Protein AF-A0A935DAF9-F1 (afdb_monomer_lite)

pLDDT: mean 79.55, std 18.13, range [28.55, 97.25]

Structure (mmCIF, N/CA/C/O backbone):
data_AF-A0A935DAF9-F1
#
_entry.id   AF-A0A935DAF9-F1
#
loop_
_atom_site.group_PDB
_atom_site.id
_atom_site.type_symbol
_atom_site.label_atom_id
_atom_site.label_alt_id
_atom_site.label_comp_id
_atom_site.label_asym_id
_atom_site.label_entity_id
_atom_site.label_seq_id
_atom_site.pdbx_PDB_ins_code
_atom_site.Cartn_x
_atom_site.Cartn_y
_atom_site.Cartn_z
_atom_site.occupancy
_atom_site.B_iso_or_equiv
_atom_site.auth_seq_id
_atom_site.auth_comp_id
_atom_site.auth_asym_id
_atom_site.auth_atom_id
_atom_site.pdbx_PDB_model_num
ATOM 1 N N . MET A 1 1 ? 49.403 31.593 -2.603 1.00 45.44 1 MET A N 1
ATOM 2 C CA . MET A 1 1 ? 48.927 30.419 -1.831 1.00 45.44 1 MET A CA 1
ATOM 3 C C . MET A 1 1 ? 48.058 30.883 -0.665 1.00 45.44 1 MET A C 1
ATOM 5 O O . MET A 1 1 ? 48.603 31.170 0.387 1.00 45.44 1 MET A O 1
ATOM 9 N N . ARG A 1 2 ? 46.741 31.044 -0.863 1.00 40.97 2 ARG A N 1
ATOM 10 C CA . ARG A 1 2 ? 45.731 31.191 0.221 1.00 40.97 2 ARG A CA 1
ATOM 11 C C . ARG A 1 2 ? 44.270 31.214 -0.271 1.00 40.97 2 ARG A C 1
ATOM 13 O O . ARG A 1 2 ? 43.377 31.481 0.515 1.00 40.97 2 ARG A O 1
ATOM 20 N N . LEU A 1 3 ? 44.023 30.905 -1.548 1.00 39.00 3 LEU A N 1
ATOM 21 C CA . LEU A 1 3 ? 42.691 30.953 -2.173 1.00 39.00 3 LEU A CA 1
ATOM 22 C C . LEU A 1 3 ? 42.199 29.595 -2.706 1.00 39.00 3 LEU A C 1
ATOM 24 O O . LEU A 1 3 ? 41.108 29.515 -3.246 1.00 39.00 3 LEU A O 1
ATOM 28 N N . LEU A 1 4 ? 42.974 28.520 -2.521 1.00 43.81 4 LEU A N 1
ATOM 29 C CA . LEU A 1 4 ? 42.668 27.179 -3.045 1.00 43.81 4 LEU A CA 1
ATOM 30 C C . LEU A 1 4 ? 42.161 26.184 -1.986 1.00 43.81 4 LEU A C 1
ATOM 32 O O . LEU A 1 4 ? 41.929 25.030 -2.308 1.00 43.81 4 LEU A O 1
ATOM 36 N N . ILE A 1 5 ? 41.979 26.613 -0.732 1.00 45.53 5 ILE A N 1
ATOM 37 C CA . ILE A 1 5 ? 41.570 25.724 0.378 1.00 45.53 5 ILE A CA 1
ATOM 38 C C . ILE A 1 5 ? 40.092 25.923 0.773 1.00 45.53 5 ILE A C 1
ATOM 40 O O . ILE A 1 5 ? 39.531 25.110 1.494 1.00 45.53 5 ILE A O 1
ATOM 44 N N . ILE A 1 6 ? 39.415 26.958 0.260 1.00 42.31 6 ILE A N 1
ATOM 45 C CA . ILE A 1 6 ? 38.027 27.272 0.655 1.00 42.31 6 ILE A CA 1
ATOM 46 C C . ILE A 1 6 ? 36.982 26.624 -0.277 1.00 42.31 6 ILE A C 1
ATOM 48 O O . ILE A 1 6 ? 35.843 26.430 0.133 1.00 42.31 6 ILE A O 1
ATOM 52 N N . MET A 1 7 ? 37.354 26.186 -1.487 1.00 37.22 7 MET A N 1
ATOM 53 C CA . MET A 1 7 ? 36.421 25.462 -2.372 1.00 37.22 7 MET A CA 1
ATOM 54 C C . MET A 1 7 ? 36.251 23.973 -2.031 1.00 37.22 7 MET A C 1
ATOM 56 O O . MET A 1 7 ? 35.313 23.349 -2.516 1.00 37.22 7 MET A O 1
ATOM 60 N N . SER A 1 8 ? 37.092 23.406 -1.164 1.00 37.66 8 SER A N 1
ATOM 61 C CA . SER A 1 8 ? 37.008 21.994 -0.756 1.00 37.66 8 SER A CA 1
ATOM 62 C C . SER A 1 8 ? 35.996 21.733 0.368 1.00 37.66 8 SER A C 1
ATOM 64 O O . SER A 1 8 ? 35.812 20.589 0.762 1.00 37.66 8 SER A O 1
ATOM 66 N N . LEU A 1 9 ? 35.358 22.782 0.902 1.00 38.72 9 LEU A N 1
ATOM 67 C CA . LEU A 1 9 ? 34.416 22.714 2.031 1.00 38.72 9 LEU A CA 1
ATOM 68 C C . LEU A 1 9 ? 32.948 22.943 1.627 1.00 38.72 9 LEU A C 1
ATOM 70 O O . LEU A 1 9 ? 32.079 22.942 2.492 1.00 38.72 9 LEU A O 1
ATOM 74 N N . PHE A 1 10 ? 32.665 23.099 0.327 1.00 36.03 10 PHE A N 1
ATOM 75 C CA . PHE A 1 10 ? 31.300 23.227 -0.212 1.00 36.03 10 PHE A CA 1
ATOM 76 C C . PHE A 1 10 ? 30.879 22.085 -1.146 1.00 36.03 10 PHE A C 1
ATOM 78 O O . PHE A 1 10 ? 29.746 22.078 -1.611 1.00 36.03 10 PHE A O 1
ATOM 85 N N . PHE A 1 11 ? 31.730 21.074 -1.341 1.00 33.44 11 PHE A N 1
ATOM 86 C CA . PHE A 1 11 ? 31.247 19.721 -1.612 1.00 33.44 11 PHE A CA 1
ATOM 87 C C . PHE A 1 11 ? 31.016 19.042 -0.265 1.00 33.44 11 PHE A C 1
ATOM 89 O O . PHE A 1 11 ? 31.718 18.109 0.122 1.00 33.44 11 PHE A O 1
ATOM 96 N N . LEU A 1 12 ? 30.014 19.534 0.468 1.00 31.83 12 LEU A N 1
ATOM 97 C CA . LEU A 1 12 ? 29.208 18.577 1.203 1.00 31.83 12 LEU A CA 1
ATOM 98 C C . LEU A 1 12 ? 28.711 17.621 0.111 1.00 31.83 12 LEU A C 1
ATOM 100 O O . LEU A 1 12 ? 28.093 18.109 -0.841 1.00 31.83 12 LEU A O 1
ATOM 104 N N . PRO A 1 13 ? 29.018 16.309 0.149 1.00 34.69 13 PRO A N 1
ATOM 105 C CA . PRO A 1 13 ? 28.112 15.393 -0.514 1.00 34.69 13 PRO A CA 1
ATOM 106 C C . PRO A 1 13 ? 26.738 15.810 -0.001 1.00 34.69 13 PRO A C 1
ATOM 108 O O . PRO A 1 13 ? 26.570 15.919 1.219 1.00 34.69 13 PRO A O 1
ATOM 111 N N . ASP A 1 14 ? 25.815 16.136 -0.916 1.00 28.55 14 ASP A N 1
ATOM 112 C CA . ASP A 1 14 ? 24.395 16.000 -0.619 1.00 28.55 14 ASP A CA 1
ATOM 113 C C . ASP A 1 14 ? 24.336 14.733 0.186 1.00 28.55 14 ASP A C 1
ATOM 115 O O . ASP A 1 14 ? 24.799 13.684 -0.290 1.00 28.55 14 ASP A O 1
ATOM 119 N N . SER A 1 15 ? 24.007 14.906 1.464 1.00 29.50 15 SER A N 1
ATOM 120 C CA . SER A 1 15 ? 24.051 13.828 2.407 1.00 29.50 15 SER A CA 1
ATOM 121 C C . SER A 1 15 ? 23.431 12.662 1.663 1.00 29.50 15 SER A C 1
ATOM 123 O O . SER A 1 15 ? 22.327 12.767 1.118 1.00 29.50 15 SER A O 1
ATOM 125 N N . ALA A 1 16 ? 24.135 11.537 1.649 1.00 31.70 16 ALA A N 1
ATOM 126 C CA . ALA A 1 16 ? 23.434 10.313 1.922 1.00 31.70 16 ALA A CA 1
ATOM 127 C C . ALA A 1 16 ? 22.673 10.585 3.234 1.00 31.70 16 ALA A C 1
ATOM 129 O O . ALA A 1 16 ? 23.129 10.234 4.318 1.00 31.70 16 ALA A O 1
ATOM 130 N N . CYS A 1 17 ? 21.555 11.326 3.156 1.00 29.45 17 CYS A N 1
ATOM 131 C CA . CYS A 1 17 ? 20.396 11.135 3.980 1.00 29.45 17 CYS A CA 1
ATOM 132 C C . CYS A 1 17 ? 20.249 9.649 3.822 1.00 29.45 17 CYS A C 1
ATOM 134 O O . CYS A 1 17 ? 19.933 9.209 2.713 1.00 29.45 17 CYS A O 1
ATOM 136 N N . GLY A 1 18 ? 20.719 8.913 4.835 1.00 30.64 18 GLY A N 1
ATOM 137 C CA . GLY A 1 18 ? 20.678 7.471 4.839 1.00 30.64 18 GLY A CA 1
ATOM 138 C C . GLY A 1 18 ? 19.304 7.155 4.314 1.00 30.64 18 GLY A C 1
ATOM 139 O O . GLY A 1 18 ? 18.313 7.591 4.903 1.00 30.64 18 GLY A O 1
ATOM 140 N N . GLN A 1 19 ? 19.285 6.602 3.105 1.00 37.47 19 GLN A N 1
ATOM 141 C CA . GLN A 1 19 ? 18.072 6.192 2.459 1.00 37.47 19 GLN A CA 1
ATOM 142 C C . GLN A 1 19 ? 17.504 5.232 3.516 1.00 37.47 19 GLN A C 1
ATOM 144 O O . GLN A 1 19 ? 18.102 4.190 3.776 1.00 37.47 19 GLN A O 1
ATOM 149 N N . SER A 1 20 ? 16.478 5.653 4.261 1.00 39.22 20 SER A N 1
ATOM 150 C CA . SER A 1 20 ? 16.001 4.857 5.378 1.00 39.22 20 SER A CA 1
ATOM 151 C C . SER A 1 20 ? 14.949 3.898 4.852 1.00 39.22 20 SER A C 1
ATOM 153 O O . SER A 1 20 ? 13.869 4.345 4.466 1.00 39.22 20 SER A O 1
ATOM 155 N N . ASP A 1 21 ? 15.208 2.593 4.966 1.00 45.19 21 ASP A N 1
ATOM 156 C CA . ASP A 1 21 ? 14.231 1.497 4.787 1.00 45.19 21 ASP A CA 1
ATOM 157 C C . ASP A 1 21 ? 12.986 1.630 5.706 1.00 45.19 21 ASP A C 1
ATOM 159 O O . ASP A 1 21 ? 12.091 0.785 5.751 1.00 45.19 21 ASP A O 1
ATOM 163 N N . LEU A 1 22 ? 12.941 2.697 6.503 1.00 47.88 22 LEU A N 1
ATOM 164 C CA . LEU A 1 22 ? 11.975 2.982 7.540 1.00 47.88 22 LEU A CA 1
ATOM 165 C C . LEU A 1 22 ? 10.704 3.657 7.001 1.00 47.88 22 LEU A C 1
ATOM 167 O O . LEU A 1 22 ? 9.661 3.528 7.643 1.00 47.88 22 LEU A O 1
ATOM 171 N N . CYS A 1 23 ? 10.722 4.295 5.830 1.00 53.19 23 CYS A N 1
ATOM 172 C CA . CYS A 1 23 ? 9.580 5.066 5.322 1.00 53.19 23 CYS A CA 1
ATOM 173 C C . CYS A 1 23 ? 8.644 4.200 4.457 1.00 53.19 23 CYS A C 1
ATOM 175 O O . CYS A 1 23 ? 9.076 3.539 3.516 1.00 53.19 23 CYS A O 1
ATOM 177 N N . SER A 1 24 ? 7.347 4.180 4.786 1.00 57.78 24 SER A N 1
ATOM 178 C CA . SER A 1 24 ? 6.320 3.484 3.996 1.00 57.78 24 SER A CA 1
ATOM 179 C C . SER A 1 24 ? 5.654 4.448 3.029 1.00 57.78 24 SER A C 1
ATOM 181 O O . SER A 1 24 ? 5.176 5.497 3.451 1.00 57.78 24 SER A O 1
ATOM 183 N N . TYR A 1 25 ? 5.498 4.053 1.768 1.00 63.22 25 TYR A N 1
ATOM 184 C CA . TYR A 1 25 ? 4.724 4.826 0.787 1.00 63.22 25 TYR A CA 1
ATOM 185 C C . TYR A 1 25 ? 3.257 4.481 0.792 1.00 63.22 25 TYR A C 1
ATOM 187 O O . TYR A 1 25 ? 2.484 5.031 0.013 1.00 63.22 25 TYR A O 1
ATOM 195 N N . ARG A 1 26 ? 2.857 3.551 1.650 1.00 73.06 26 ARG A N 1
ATOM 196 C CA . ARG A 1 26 ? 1.465 3.201 1.845 1.00 73.06 26 ARG A CA 1
ATOM 197 C C . ARG A 1 26 ? 1.175 3.141 3.331 1.00 73.06 26 ARG A C 1
ATOM 199 O O . ARG A 1 26 ? 1.939 2.563 4.106 1.00 73.06 26 ARG A O 1
ATOM 206 N N . TYR A 1 27 ? 0.068 3.748 3.728 1.00 78.94 27 TYR A N 1
ATOM 207 C CA . TYR A 1 27 ? -0.428 3.668 5.092 1.00 78.94 27 TYR A CA 1
ATOM 208 C C . TYR A 1 27 ? -1.698 2.836 5.111 1.00 78.94 27 TYR A C 1
ATOM 210 O O . TYR A 1 27 ? -2.600 3.019 4.290 1.00 78.94 27 TYR A O 1
ATOM 218 N N . ASN A 1 28 ? -1.758 1.920 6.070 1.00 86.88 28 ASN A N 1
ATOM 219 C CA . ASN A 1 28 ? -2.957 1.151 6.343 1.00 86.88 28 ASN A CA 1
ATOM 220 C C . ASN A 1 28 ? -3.797 1.903 7.375 1.00 86.88 28 ASN A C 1
ATOM 222 O O . ASN A 1 28 ? -3.290 2.278 8.433 1.00 86.88 28 ASN A O 1
ATOM 226 N N . TYR A 1 29 ? -5.081 2.088 7.089 1.00 91.06 29 TYR A N 1
ATOM 227 C CA . TYR A 1 29 ? -6.045 2.678 8.014 1.00 91.06 29 TYR A CA 1
ATOM 228 C C . TYR A 1 29 ? -7.120 1.653 8.329 1.00 91.06 29 TYR A C 1
ATOM 230 O O . TYR A 1 29 ? -7.767 1.144 7.415 1.00 91.06 29 TYR A O 1
ATOM 238 N N . ALA A 1 30 ? -7.298 1.344 9.609 1.00 94.25 30 ALA A N 1
ATOM 239 C CA . ALA A 1 30 ? -8.293 0.396 10.085 1.00 94.25 30 ALA A CA 1
ATOM 240 C C . ALA A 1 30 ? -9.402 1.119 10.846 1.00 94.25 30 ALA A C 1
ATOM 242 O O . ALA A 1 30 ? -9.135 2.038 11.619 1.00 94.25 30 ALA A O 1
ATOM 243 N N . PHE A 1 31 ? -10.641 0.677 10.642 1.00 93.81 31 PHE A N 1
ATOM 244 C CA . PHE A 1 31 ? -11.819 1.293 11.246 1.00 93.81 31 PHE A CA 1
ATOM 245 C C . PHE A 1 31 ? -12.397 0.389 12.329 1.00 93.81 31 PHE A C 1
ATOM 247 O O . PHE A 1 31 ? -12.607 -0.808 12.111 1.00 93.81 31 PHE A O 1
ATOM 254 N N . ILE A 1 32 ? -12.650 0.977 13.491 1.00 95.88 32 ILE A N 1
ATOM 255 C CA . ILE A 1 32 ? -13.172 0.297 14.680 1.00 95.88 32 ILE A CA 1
ATOM 256 C C . ILE A 1 32 ? -14.375 1.065 15.226 1.00 95.88 32 ILE A C 1
ATOM 258 O O . ILE A 1 32 ? -14.583 2.223 14.864 1.00 95.88 32 ILE A O 1
ATOM 262 N N . GLU A 1 33 ? -15.178 0.437 16.079 1.00 96.00 33 GLU A N 1
ATOM 263 C CA . GLU A 1 33 ? -16.227 1.168 16.797 1.00 96.00 33 GLU A CA 1
ATOM 264 C C . GLU A 1 33 ? -15.609 2.208 17.740 1.00 96.00 33 GLU A C 1
ATOM 266 O O . GLU A 1 33 ? -14.570 1.969 18.358 1.00 96.00 33 GLU A O 1
ATOM 271 N N . ASP A 1 34 ? -16.277 3.351 17.885 1.00 93.75 34 ASP A N 1
ATOM 272 C CA . ASP A 1 34 ? -15.940 4.338 18.911 1.00 93.75 34 ASP A CA 1
ATOM 273 C C . ASP A 1 34 ? -16.415 3.844 20.283 1.00 93.75 34 ASP A C 1
ATOM 275 O O . ASP A 1 34 ? -17.528 4.121 20.731 1.00 93.75 34 ASP A O 1
ATOM 279 N N . SER A 1 35 ? -15.589 3.015 20.920 1.00 91.62 35 SER A N 1
ATOM 280 C CA . SER A 1 35 ? -15.903 2.370 22.194 1.00 91.62 35 SER A CA 1
ATOM 281 C C . SER A 1 35 ? -14.669 2.266 23.096 1.00 91.62 35 SER A C 1
ATOM 283 O O . SER A 1 35 ? -13.572 2.662 22.716 1.00 91.62 35 SER A O 1
ATOM 285 N N . LYS A 1 36 ? -14.839 1.745 24.316 1.00 91.88 36 LYS A N 1
ATOM 286 C CA . LYS A 1 36 ? -13.717 1.487 25.240 1.00 91.88 36 LYS A CA 1
ATOM 287 C C . LYS A 1 36 ? -12.974 0.187 24.936 1.00 91.88 36 LYS A C 1
ATOM 289 O O . LYS A 1 36 ? -11.843 0.016 25.386 1.00 91.88 36 LYS A O 1
ATOM 294 N N . ASP A 1 37 ? -13.616 -0.704 24.193 1.00 94.19 37 ASP A N 1
ATOM 295 C CA . ASP A 1 37 ? -13.097 -2.017 23.849 1.00 94.19 37 ASP A CA 1
ATOM 296 C C . ASP A 1 37 ? -12.682 -2.039 22.375 1.00 94.19 37 ASP A C 1
ATOM 298 O O . ASP A 1 37 ? -13.261 -1.352 21.525 1.00 94.19 37 ASP A O 1
ATOM 302 N N . LEU A 1 38 ? -11.677 -2.849 22.045 1.00 94.75 38 LEU A N 1
ATOM 303 C CA . LEU A 1 38 ? -11.273 -3.046 20.659 1.00 94.75 38 LEU A CA 1
ATOM 304 C C . LEU A 1 38 ? -12.333 -3.876 19.922 1.00 94.75 38 LEU A C 1
ATOM 306 O O . LEU A 1 38 ? -12.325 -5.105 19.963 1.00 94.75 38 LEU A O 1
ATOM 310 N N . ILE A 1 39 ? -13.255 -3.192 19.247 1.00 95.56 39 ILE A N 1
ATOM 311 C CA . ILE A 1 39 ? -14.365 -3.804 18.512 1.00 95.56 39 ILE A CA 1
ATOM 312 C C . ILE A 1 39 ? -14.232 -3.448 17.024 1.00 95.56 39 ILE A C 1
ATOM 314 O O . ILE A 1 39 ? -14.203 -2.262 16.685 1.00 95.56 39 ILE A O 1
ATOM 318 N N . PRO A 1 40 ? -14.166 -4.436 16.112 1.00 95.81 40 PRO A N 1
ATOM 319 C CA . PRO A 1 40 ? -14.198 -4.177 14.673 1.00 95.81 40 PRO A CA 1
ATOM 320 C C . PRO A 1 40 ? -15.454 -3.395 14.278 1.00 95.81 40 PRO A C 1
ATOM 322 O O . PRO A 1 40 ? -16.525 -3.669 14.823 1.00 95.81 40 PRO A O 1
ATOM 325 N N . LEU A 1 41 ? -15.346 -2.476 13.312 1.00 95.69 41 LEU A N 1
ATOM 326 C CA . LEU A 1 41 ? -16.503 -1.722 12.826 1.00 95.69 41 LEU A CA 1
ATOM 327 C C . LEU A 1 41 ? -17.591 -2.676 12.302 1.00 95.69 41 LEU A C 1
ATOM 329 O O . LEU A 1 41 ? -17.361 -3.447 11.366 1.00 95.69 41 LEU A O 1
ATOM 333 N N . GLN A 1 42 ? -18.765 -2.631 12.927 1.00 92.81 42 GLN A N 1
ATOM 334 C CA . GLN A 1 42 ? -19.864 -3.554 12.680 1.00 92.81 42 GLN A CA 1
ATOM 335 C C . GLN A 1 42 ? -20.694 -3.147 11.461 1.00 92.81 42 GLN A C 1
ATOM 337 O O . GLN A 1 42 ? -20.777 -1.978 11.078 1.00 92.81 42 GLN A O 1
ATOM 342 N N . GLY A 1 43 ? -21.373 -4.138 10.884 1.00 90.69 43 GLY A N 1
ATOM 343 C CA . GLY A 1 43 ? -22.247 -3.955 9.730 1.00 90.69 43 GLY A CA 1
ATOM 344 C C . GLY A 1 43 ? -21.500 -3.785 8.406 1.00 90.69 43 GLY A C 1
ATOM 345 O O . GLY A 1 43 ? -20.279 -3.915 8.304 1.00 90.69 43 GLY A O 1
ATOM 346 N N . SER A 1 44 ? -22.266 -3.535 7.349 1.00 92.94 44 SER A N 1
ATOM 347 C CA . SER A 1 44 ? -21.716 -3.235 6.029 1.00 92.94 44 SER A CA 1
ATOM 348 C C . SER A 1 44 ? -21.330 -1.763 5.949 1.00 92.94 44 SER A C 1
ATOM 350 O O . SER A 1 44 ? -22.135 -0.887 6.264 1.00 92.94 44 SER A O 1
ATOM 352 N N . TYR A 1 45 ? -20.113 -1.496 5.487 1.00 95.00 45 TYR A N 1
ATOM 353 C CA . TYR A 1 45 ? -19.633 -0.148 5.223 1.00 95.00 45 TYR A CA 1
ATOM 354 C C . TYR A 1 45 ? -18.738 -0.131 3.988 1.00 95.00 45 TYR A C 1
ATOM 356 O O . TYR A 1 45 ? -18.133 -1.143 3.622 1.00 95.00 45 TYR A O 1
ATOM 364 N N . THR A 1 46 ? -18.664 1.030 3.350 1.00 94.69 46 THR A N 1
ATOM 365 C CA . THR A 1 46 ? -17.740 1.299 2.250 1.00 94.69 46 THR A CA 1
ATOM 366 C C . THR A 1 46 ? -16.721 2.334 2.686 1.00 94.69 46 THR A C 1
ATOM 368 O O . THR A 1 46 ? -16.978 3.158 3.566 1.00 94.69 46 THR A O 1
ATOM 371 N N . VAL A 1 47 ? -15.544 2.272 2.073 1.00 93.81 47 VAL A N 1
ATOM 372 C CA . VAL A 1 47 ? -14.505 3.278 2.251 1.00 93.81 47 VAL A CA 1
ATOM 373 C C . VAL A 1 47 ? -14.130 3.807 0.886 1.00 93.81 47 VAL A C 1
ATOM 375 O O . VAL A 1 47 ? -13.934 3.045 -0.059 1.00 93.81 47 VAL A O 1
ATOM 378 N N . GLU A 1 48 ? -14.037 5.118 0.787 1.00 91.12 48 GLU A N 1
ATOM 379 C CA . GLU A 1 48 ? -13.680 5.815 -0.430 1.00 91.12 48 GLU A CA 1
ATOM 380 C C . GLU A 1 48 ? -12.513 6.754 -0.162 1.00 91.12 48 GLU A C 1
ATOM 382 O O . GLU A 1 48 ? -12.450 7.419 0.873 1.00 91.12 48 GLU A O 1
ATOM 387 N N . TYR A 1 49 ? -11.599 6.824 -1.118 1.00 87.38 49 TYR A N 1
ATOM 388 C CA . TYR A 1 49 ? -10.517 7.788 -1.116 1.00 87.38 49 TYR A CA 1
ATOM 389 C C . TYR A 1 49 ? -10.917 9.007 -1.947 1.00 87.38 49 TYR A C 1
ATOM 391 O O . TYR A 1 49 ? -11.295 8.895 -3.118 1.00 87.38 49 TYR A O 1
ATOM 399 N N . LEU A 1 50 ? -10.844 10.177 -1.323 1.00 82.12 50 LEU A N 1
ATOM 400 C CA . LEU A 1 50 ? -11.097 11.467 -1.946 1.00 82.12 50 LEU A CA 1
ATOM 401 C C . LEU A 1 50 ? -9.745 12.152 -2.157 1.00 82.12 50 LEU A C 1
ATOM 403 O O . LEU A 1 50 ? -9.073 12.502 -1.187 1.00 82.12 50 LEU A O 1
ATOM 407 N N . ALA A 1 51 ? -9.366 12.341 -3.421 1.00 72.44 51 ALA A N 1
ATOM 408 C CA . ALA A 1 51 ? -8.196 13.120 -3.807 1.00 72.44 51 ALA A CA 1
ATOM 409 C C . ALA A 1 51 ? -8.593 14.233 -4.774 1.00 72.44 51 ALA A C 1
ATOM 411 O O . ALA A 1 51 ? -9.126 13.951 -5.850 1.00 72.44 51 ALA A O 1
ATOM 412 N N . ARG A 1 52 ? -8.328 15.499 -4.421 1.00 64.38 52 ARG A N 1
ATOM 413 C CA . ARG A 1 52 ? -8.503 16.627 -5.355 1.00 64.38 52 ARG A CA 1
ATOM 414 C C . ARG A 1 52 ? -7.140 17.066 -5.877 1.00 64.38 52 ARG A C 1
ATOM 416 O O . ARG A 1 52 ? -6.311 17.586 -5.134 1.00 64.38 52 ARG A O 1
ATOM 423 N N . GLY A 1 53 ? -6.915 16.888 -7.175 1.00 51.97 53 GLY A N 1
ATOM 424 C CA . GLY A 1 53 ? -5.779 17.476 -7.883 1.00 51.97 53 GLY A CA 1
ATOM 425 C C . GLY A 1 53 ? -5.998 18.961 -8.124 1.00 51.97 53 GLY A C 1
ATOM 426 O O . GLY A 1 53 ? -6.301 19.353 -9.243 1.00 51.97 53 GLY A O 1
ATOM 427 N N . GLN A 1 54 ? -5.908 19.791 -7.085 1.00 44.25 54 GLN A N 1
ATOM 428 C CA . GLN A 1 54 ? -6.045 21.242 -7.218 1.00 44.25 54 GLN A CA 1
ATOM 429 C C . GLN A 1 54 ? -5.135 21.953 -6.217 1.00 44.25 54 GLN A C 1
ATOM 431 O O . GLN A 1 54 ? -5.502 22.204 -5.076 1.00 44.25 54 GLN A O 1
ATOM 436 N N . TRP A 1 55 ? -3.947 22.339 -6.679 1.00 42.47 55 TRP A N 1
ATOM 437 C CA . TRP A 1 55 ? -3.009 23.173 -5.920 1.00 42.47 55 TRP A CA 1
ATOM 438 C C . TRP A 1 55 ? -3.517 24.616 -5.676 1.00 42.47 55 TRP A C 1
ATOM 440 O O . TRP A 1 55 ? -2.838 25.379 -5.002 1.00 42.47 55 TRP A O 1
ATOM 450 N N . TRP A 1 56 ? -4.689 25.017 -6.203 1.00 34.72 56 TRP A N 1
ATOM 451 C CA . TRP A 1 56 ? -5.018 26.445 -6.383 1.00 34.72 56 TRP A CA 1
ATOM 452 C C . TRP A 1 56 ? -6.480 26.873 -6.166 1.00 34.72 56 TRP A C 1
ATOM 454 O O . TRP A 1 56 ? -6.867 27.924 -6.671 1.00 34.72 56 TRP A O 1
ATOM 464 N N . SER A 1 57 ? -7.326 26.141 -5.435 1.00 38.50 57 SER A N 1
ATOM 465 C CA . SER A 1 57 ? -8.666 26.666 -5.108 1.00 38.50 57 SER A CA 1
ATOM 466 C C . SER A 1 57 ? -8.805 26.983 -3.625 1.00 38.50 57 SER A C 1
ATOM 468 O O . SER A 1 57 ? -8.861 26.078 -2.796 1.00 38.50 57 SER A O 1
ATOM 470 N N . TYR A 1 58 ? -8.914 28.285 -3.352 1.00 40.41 58 TYR A N 1
ATOM 471 C CA . TYR A 1 58 ? -9.192 29.011 -2.103 1.00 40.41 58 TYR A CA 1
ATOM 472 C C . TYR A 1 58 ? -10.535 28.641 -1.429 1.00 40.41 58 TYR A C 1
ATOM 474 O O . TYR A 1 58 ? -11.194 29.481 -0.819 1.00 40.41 58 TYR A O 1
ATOM 482 N N . THR A 1 59 ? -10.996 27.403 -1.583 1.00 43.09 59 THR A N 1
ATOM 483 C CA . THR A 1 59 ? -12.232 26.918 -0.967 1.00 43.09 59 THR A CA 1
ATOM 484 C C . THR A 1 59 ? -11.859 26.249 0.343 1.00 43.09 59 THR A C 1
ATOM 486 O O . THR A 1 59 ? -11.055 25.319 0.335 1.00 43.09 59 THR A O 1
ATOM 489 N N . ASP A 1 60 ? -12.419 26.727 1.456 1.00 44.78 60 ASP A N 1
ATOM 490 C CA . ASP A 1 60 ? -12.218 26.125 2.776 1.00 44.78 60 ASP A CA 1
ATOM 491 C C . ASP A 1 60 ? -12.436 24.599 2.676 1.00 44.78 60 ASP A C 1
ATOM 493 O O . ASP A 1 60 ? -13.509 24.167 2.230 1.00 44.78 60 ASP A O 1
ATOM 497 N N . PRO A 1 61 ? -11.437 23.767 3.041 1.00 50.72 61 PRO A N 1
ATOM 498 C CA . PRO A 1 61 ? -11.522 22.314 2.921 1.00 50.72 61 PRO A CA 1
ATOM 499 C C . PRO A 1 61 ? -12.702 21.717 3.695 1.00 50.72 61 PRO A C 1
ATOM 501 O O . PRO A 1 61 ? -13.055 20.574 3.428 1.00 50.72 61 PRO A O 1
ATOM 504 N N . ARG A 1 62 ? -13.329 22.472 4.610 1.00 50.81 62 ARG A N 1
ATOM 505 C CA . ARG A 1 62 ? -14.457 22.037 5.446 1.00 50.81 62 ARG A CA 1
ATOM 506 C C . ARG A 1 62 ? -15.823 22.073 4.767 1.00 50.81 62 ARG A C 1
ATOM 508 O O . ARG A 1 62 ? -16.789 21.631 5.385 1.00 50.81 62 ARG A O 1
ATOM 515 N N . ILE A 1 63 ? -15.951 22.591 3.543 1.00 48.75 63 ILE A N 1
ATOM 516 C CA . ILE A 1 63 ? -17.236 22.503 2.839 1.00 48.75 63 ILE A CA 1
ATOM 517 C C . ILE A 1 63 ? -17.416 21.051 2.368 1.00 48.75 63 ILE A C 1
ATOM 519 O O . ILE A 1 63 ? -16.595 20.570 1.579 1.00 48.75 63 ILE A O 1
ATOM 523 N N . PRO A 1 64 ? -18.463 20.336 2.827 1.00 50.19 64 PRO A N 1
ATOM 524 C CA . PRO A 1 64 ? -18.720 18.966 2.416 1.00 50.19 64 PRO A CA 1
ATOM 525 C C . PRO A 1 64 ? -19.153 18.968 0.956 1.00 50.19 64 PRO A C 1
ATOM 527 O O . PRO A 1 64 ? -20.317 19.175 0.621 1.00 50.19 64 PRO A O 1
ATOM 530 N N . VAL A 1 65 ? -18.195 18.763 0.062 1.00 49.56 65 VAL A N 1
ATOM 531 C CA . VAL A 1 65 ? -18.506 18.569 -1.345 1.00 49.56 65 VAL A CA 1
ATOM 532 C C . VAL A 1 65 ? -18.776 17.083 -1.548 1.00 49.56 65 VAL A C 1
ATOM 534 O O . VAL A 1 65 ? -17.866 16.261 -1.488 1.00 49.56 65 VAL A O 1
ATOM 537 N N . ASN A 1 66 ? -20.052 16.736 -1.722 1.00 55.94 66 ASN A N 1
ATOM 538 C CA . ASN A 1 66 ? -20.528 15.363 -1.887 1.00 55.94 66 ASN A CA 1
ATOM 539 C C . ASN A 1 66 ? -20.239 14.830 -3.303 1.00 55.94 66 ASN A C 1
ATOM 541 O O . ASN A 1 66 ? -21.157 14.531 -4.063 1.00 55.94 66 ASN A O 1
ATOM 545 N N . TYR A 1 67 ? -18.964 14.755 -3.680 1.00 62.69 67 TYR A N 1
ATOM 546 C CA . TYR A 1 67 ? -18.554 14.011 -4.868 1.00 62.69 67 TYR A CA 1
ATOM 547 C C . TYR A 1 67 ? -18.254 12.555 -4.496 1.00 62.69 67 TYR A C 1
ATOM 549 O O . TYR A 1 67 ? -17.768 12.298 -3.391 1.00 62.69 67 TYR A O 1
ATOM 557 N N . PRO A 1 68 ? -18.549 11.594 -5.389 1.00 64.81 68 PRO A N 1
ATOM 558 C CA . PRO A 1 68 ? -18.167 10.206 -5.174 1.00 64.81 68 PRO A CA 1
ATOM 559 C C . PRO A 1 68 ? -16.638 10.095 -5.149 1.00 64.81 68 PRO A C 1
ATOM 561 O O . PRO A 1 68 ? -15.964 10.581 -6.060 1.00 64.81 68 PRO A O 1
ATOM 564 N N . GLY A 1 69 ? -16.090 9.477 -4.102 1.00 77.50 69 GLY A N 1
ATOM 565 C CA . GLY A 1 69 ? -14.674 9.138 -4.054 1.00 77.50 69 GLY A CA 1
ATOM 566 C C . GLY A 1 69 ? -14.358 7.882 -4.849 1.00 77.50 69 GLY A C 1
ATOM 567 O O . GLY A 1 69 ? -15.244 7.203 -5.368 1.00 77.50 69 GLY A O 1
ATOM 568 N N . LYS A 1 70 ? -13.069 7.548 -4.933 1.00 85.44 70 LYS A N 1
ATOM 569 C CA . LYS A 1 70 ? -12.627 6.266 -5.482 1.00 85.44 70 LYS A CA 1
ATOM 570 C C . LYS A 1 70 ? -12.905 5.175 -4.441 1.00 85.44 70 LYS A C 1
ATOM 572 O O . LYS A 1 70 ? -12.327 5.255 -3.357 1.00 85.44 70 LYS A O 1
ATOM 577 N N . PRO A 1 71 ? -13.729 4.154 -4.734 1.00 90.12 71 PRO A N 1
ATOM 578 C CA . PRO A 1 71 ? -13.932 3.044 -3.812 1.00 90.12 71 PRO A CA 1
ATOM 579 C C . PRO A 1 71 ? -12.609 2.345 -3.498 1.00 90.12 71 PRO A C 1
ATOM 581 O O . PRO A 1 71 ? -11.815 2.060 -4.399 1.00 90.12 71 PRO A O 1
ATOM 584 N N . MET A 1 72 ? -12.385 2.068 -2.219 1.00 91.94 72 MET A N 1
ATOM 585 C CA . MET A 1 72 ? -11.207 1.371 -1.718 1.00 91.94 72 MET A CA 1
ATOM 586 C C . MET A 1 72 ? -11.582 -0.057 -1.342 1.00 91.94 72 MET A C 1
ATOM 588 O O . MET A 1 72 ? -12.646 -0.307 -0.771 1.00 91.94 72 MET A O 1
ATOM 592 N N . GLN A 1 73 ? -10.699 -1.005 -1.649 1.00 91.38 73 GLN A N 1
ATOM 593 C CA . GLN A 1 73 ? -10.892 -2.379 -1.206 1.00 91.38 73 GLN A CA 1
ATOM 594 C C . GLN A 1 73 ? -10.544 -2.510 0.276 1.00 91.38 73 GLN A C 1
ATOM 596 O O . GLN A 1 73 ? -9.491 -2.058 0.724 1.00 91.38 73 GLN A O 1
ATOM 601 N N . LEU A 1 74 ? -11.444 -3.146 1.024 1.00 92.44 74 LEU A N 1
ATOM 602 C CA . LEU A 1 74 ? -11.232 -3.486 2.423 1.00 92.44 74 LEU A CA 1
ATOM 603 C C . LEU A 1 74 ? -10.496 -4.821 2.518 1.00 92.44 74 LEU A C 1
ATOM 605 O O . LEU A 1 74 ? -11.021 -5.854 2.103 1.00 92.44 74 LEU A O 1
ATOM 609 N N . LYS A 1 75 ? -9.307 -4.798 3.114 1.00 90.62 75 LYS A N 1
ATOM 610 C CA . LYS A 1 75 ? -8.509 -5.982 3.431 1.00 90.62 75 LYS A CA 1
ATOM 611 C C . LYS A 1 75 ? -8.805 -6.414 4.862 1.00 90.62 75 LYS A C 1
ATOM 613 O O . LYS A 1 75 ? -8.662 -5.618 5.789 1.00 90.62 75 LYS A O 1
ATOM 618 N N . SER A 1 76 ? -9.223 -7.662 5.047 1.00 91.25 76 SER A N 1
ATOM 619 C CA . SER A 1 76 ? -9.346 -8.250 6.384 1.00 91.25 76 SER A CA 1
ATOM 620 C C . SER A 1 76 ? -7.962 -8.388 7.015 1.00 91.25 76 SER A C 1
ATOM 622 O O . SER A 1 76 ? -7.030 -8.848 6.359 1.00 91.25 76 SER A O 1
ATOM 624 N N . LEU A 1 77 ? -7.837 -7.975 8.273 1.00 90.00 77 LEU A N 1
ATOM 625 C CA . LEU A 1 77 ? -6.631 -8.107 9.081 1.00 90.00 77 LEU A CA 1
ATOM 626 C C . LEU A 1 77 ? -6.838 -9.186 10.156 1.00 90.00 77 LEU A C 1
ATOM 628 O O . LEU A 1 77 ? -7.334 -10.273 9.870 1.00 90.00 77 LEU A O 1
ATOM 632 N N . ILE A 1 78 ? -6.472 -8.880 11.400 1.00 90.75 78 ILE A N 1
ATOM 633 C CA . ILE A 1 78 ? -6.662 -9.749 12.557 1.00 90.75 78 ILE A CA 1
ATOM 634 C C . ILE A 1 78 ? -8.138 -9.845 12.957 1.00 90.75 78 ILE A C 1
ATOM 636 O O . ILE A 1 78 ? -8.926 -8.908 12.781 1.00 90.75 78 ILE A O 1
ATOM 640 N N . THR A 1 79 ? -8.506 -10.989 13.527 1.00 90.56 79 THR A N 1
ATOM 641 C CA . THR A 1 79 ? -9.858 -11.240 14.034 1.00 90.56 79 THR A CA 1
ATOM 642 C C . THR A 1 79 ? -9.925 -10.959 15.528 1.00 90.56 79 THR A C 1
ATOM 644 O O . THR A 1 79 ? -9.104 -11.451 16.299 1.00 90.56 79 THR A O 1
ATOM 647 N N . VAL A 1 80 ? -10.931 -10.186 15.934 1.00 90.19 80 VAL A N 1
ATOM 648 C CA . VAL A 1 80 ? -11.239 -9.859 17.326 1.00 90.19 80 VAL A CA 1
ATOM 649 C C . VAL A 1 80 ? -12.667 -10.309 17.607 1.00 90.19 80 VAL A C 1
ATOM 651 O O . VAL A 1 80 ? -13.596 -9.918 16.901 1.00 90.19 80 VAL A O 1
ATOM 654 N N . ASN A 1 81 ? -12.845 -11.182 18.602 1.00 87.25 81 ASN A N 1
ATOM 655 C CA . ASN A 1 81 ? -14.149 -11.747 18.977 1.00 87.25 81 ASN A CA 1
ATOM 656 C C . ASN A 1 81 ? -14.932 -12.338 17.783 1.00 87.25 81 ASN A C 1
ATOM 658 O O . ASN A 1 81 ? -16.133 -12.130 17.641 1.00 87.25 81 ASN A O 1
ATOM 662 N N . GLY A 1 82 ? -14.237 -13.044 16.884 1.00 87.06 82 GLY A N 1
ATOM 663 C CA . GLY A 1 82 ? -14.842 -13.680 15.706 1.00 87.06 82 GLY A CA 1
ATOM 664 C C . GLY A 1 82 ? -15.142 -12.744 14.528 1.00 87.06 82 GLY A C 1
ATOM 665 O O . GLY A 1 82 ? -15.599 -13.220 13.494 1.00 87.06 82 GLY A O 1
ATOM 666 N N . THR A 1 83 ? -14.853 -11.442 14.638 1.00 90.75 83 THR A N 1
ATOM 667 C CA . THR A 1 83 ? -15.004 -10.473 13.539 1.00 90.75 83 THR A CA 1
ATOM 668 C C . THR A 1 83 ? -13.649 -9.898 13.129 1.00 90.75 83 THR A C 1
ATOM 670 O O . THR A 1 83 ? -12.848 -9.511 13.976 1.00 90.75 83 THR A O 1
ATOM 673 N N . SER A 1 84 ? -13.358 -9.834 11.830 1.00 91.56 84 SER A N 1
ATOM 674 C CA . SER A 1 84 ? -12.095 -9.262 11.344 1.00 91.56 84 SER A CA 1
ATOM 675 C C . SER A 1 84 ? -12.121 -7.737 11.360 1.00 91.56 84 SER A C 1
ATOM 677 O O . SER A 1 84 ? -13.048 -7.120 10.833 1.00 91.56 84 SER A O 1
ATOM 679 N N . ILE A 1 85 ? -11.062 -7.128 11.896 1.00 94.38 85 ILE A N 1
ATOM 680 C CA . ILE A 1 85 ? -10.766 -5.714 11.655 1.00 94.38 85 ILE A CA 1
ATOM 681 C C . ILE A 1 85 ? -10.405 -5.577 10.179 1.00 94.38 85 ILE A C 1
ATOM 683 O O . ILE A 1 85 ? -9.600 -6.356 9.672 1.00 94.38 85 ILE A O 1
ATOM 687 N N . LYS A 1 86 ? -10.989 -4.605 9.476 1.00 93.31 86 LYS A N 1
ATOM 688 C CA . LYS A 1 86 ? -10.652 -4.350 8.072 1.00 93.31 86 LYS A CA 1
ATOM 689 C C . LYS A 1 86 ? -9.896 -3.042 7.938 1.00 93.31 86 LYS A C 1
ATOM 691 O O . LYS A 1 86 ? -10.223 -2.061 8.611 1.00 93.31 86 LYS A O 1
ATOM 696 N N . ALA A 1 87 ? -8.934 -3.033 7.029 1.00 92.38 87 ALA A N 1
ATOM 697 C CA . ALA A 1 87 ? -8.160 -1.857 6.689 1.00 92.38 87 ALA A CA 1
ATOM 698 C C . ALA A 1 87 ? -8.245 -1.521 5.204 1.00 92.38 87 ALA A C 1
ATOM 700 O O . ALA A 1 87 ? -8.527 -2.378 4.366 1.00 92.38 87 ALA A O 1
ATOM 701 N N . VAL A 1 88 ? -7.975 -0.259 4.899 1.00 92.12 88 VAL A N 1
ATOM 702 C CA . VAL A 1 88 ? -7.676 0.207 3.548 1.00 92.12 88 VAL A CA 1
ATOM 703 C C . VAL A 1 88 ? -6.213 0.599 3.467 1.00 92.12 88 VAL A C 1
ATOM 705 O O . VAL A 1 88 ? -5.678 1.216 4.388 1.00 92.12 88 VAL A O 1
ATOM 708 N N . GLU A 1 89 ? -5.586 0.255 2.353 1.00 87.75 89 GLU A N 1
ATOM 709 C CA . GLU A 1 89 ? -4.227 0.670 2.037 1.00 87.75 89 GLU A CA 1
ATOM 710 C C . GLU A 1 89 ? -4.287 1.920 1.160 1.00 87.75 89 GLU A C 1
ATOM 712 O O . GLU A 1 89 ? -4.895 1.909 0.088 1.00 87.75 89 GLU A O 1
ATOM 717 N N . VAL A 1 90 ? -3.688 3.011 1.627 1.00 82.00 90 VAL A N 1
ATOM 718 C CA . VAL A 1 90 ? -3.672 4.296 0.924 1.00 82.00 90 VAL A CA 1
ATOM 719 C C . VAL A 1 90 ? -2.240 4.619 0.543 1.00 82.00 90 VAL A C 1
ATOM 721 O O . VAL A 1 90 ? -1.379 4.738 1.413 1.00 82.00 90 VAL A O 1
ATOM 724 N N . GLY A 1 91 ? -1.991 4.770 -0.757 1.00 72.50 91 GLY A N 1
ATOM 725 C CA . GLY A 1 91 ? -0.711 5.255 -1.259 1.00 72.50 91 GLY A CA 1
ATOM 726 C C . GLY A 1 91 ? -0.478 6.713 -0.874 1.00 72.50 91 GLY A C 1
ATOM 727 O O . GLY A 1 91 ? -1.398 7.532 -0.899 1.00 72.50 91 GLY A O 1
ATOM 728 N N . TRP A 1 92 ? 0.761 7.039 -0.534 1.00 63.69 92 TRP A N 1
ATOM 729 C CA . TRP A 1 92 ? 1.197 8.390 -0.250 1.00 63.69 92 TRP A CA 1
ATOM 730 C C . TRP A 1 92 ? 1.094 9.207 -1.533 1.00 63.69 92 TRP A C 1
ATOM 732 O O . TRP A 1 92 ? 1.728 8.911 -2.545 1.00 63.69 92 TRP A O 1
ATOM 742 N N . ASN A 1 93 ? 0.249 10.234 -1.502 1.00 59.94 93 ASN A N 1
ATOM 743 C CA . ASN A 1 93 ? 0.043 11.123 -2.627 1.00 59.94 93 ASN A CA 1
ATOM 744 C C . ASN A 1 93 ? 0.614 12.515 -2.324 1.00 59.94 93 ASN A C 1
ATOM 746 O O . ASN A 1 93 ? -0.040 13.336 -1.683 1.00 59.94 93 ASN A O 1
ATOM 750 N N . TYR A 1 94 ? 1.831 12.782 -2.812 1.00 50.16 94 TYR A N 1
ATOM 751 C CA . TYR A 1 94 ? 2.469 14.107 -2.753 1.00 50.16 94 TYR A CA 1
ATOM 752 C C . TYR A 1 94 ? 1.882 15.109 -3.757 1.00 50.16 94 TYR A C 1
ATOM 754 O O . TYR A 1 94 ? 2.205 16.294 -3.718 1.00 50.16 94 TYR A O 1
ATOM 762 N N . THR A 1 95 ? 1.053 14.645 -4.696 1.00 46.44 95 THR A N 1
ATOM 763 C CA . THR A 1 95 ? 0.577 15.471 -5.815 1.00 46.44 95 THR A CA 1
ATOM 764 C C . THR A 1 95 ? -0.741 16.179 -5.523 1.00 46.44 95 THR A C 1
ATOM 766 O O . THR A 1 95 ? -1.081 17.132 -6.228 1.00 46.44 95 THR A O 1
ATOM 769 N N . THR A 1 96 ? -1.470 15.761 -4.481 1.00 54.38 96 THR A N 1
ATOM 770 C CA . THR A 1 96 ? -2.770 16.326 -4.103 1.00 54.38 96 THR A CA 1
ATOM 771 C C . THR A 1 96 ? -2.762 16.823 -2.663 1.00 54.38 96 THR A C 1
ATOM 773 O O . THR A 1 96 ? -2.371 16.111 -1.744 1.00 54.38 96 THR A O 1
ATOM 776 N N . THR A 1 97 ? -3.216 18.058 -2.467 1.00 54.00 97 THR A N 1
ATOM 777 C CA . THR A 1 97 ? -3.321 18.720 -1.155 1.00 54.00 97 THR A CA 1
ATOM 778 C C . THR A 1 97 ? -4.550 18.277 -0.364 1.00 54.00 97 THR A C 1
ATOM 780 O O . THR A 1 97 ? -4.599 18.440 0.851 1.00 54.00 97 THR A O 1
ATOM 783 N N . ASP A 1 98 ? -5.541 17.698 -1.039 1.00 64.50 98 ASP A N 1
ATOM 784 C CA . ASP A 1 98 ? -6.739 17.142 -0.428 1.00 64.50 98 ASP A CA 1
ATOM 785 C C . ASP A 1 98 ? -6.650 15.612 -0.467 1.00 64.50 98 ASP A C 1
ATOM 787 O O . ASP A 1 98 ? -6.853 15.033 -1.530 1.00 64.50 98 ASP A O 1
ATOM 791 N N . ASN A 1 99 ? -6.305 14.982 0.663 1.00 78.94 99 ASN A N 1
ATOM 792 C CA . ASN A 1 99 ? -6.226 13.528 0.831 1.00 78.94 99 ASN A CA 1
ATOM 793 C C . ASN A 1 99 ? -7.178 13.116 1.953 1.00 78.94 99 ASN A C 1
ATOM 795 O O . ASN A 1 99 ? -6.861 13.338 3.119 1.00 78.94 99 ASN A O 1
ATOM 799 N N . LYS A 1 100 ? -8.336 12.529 1.636 1.00 84.69 100 LYS A N 1
ATOM 800 C CA . LYS A 1 100 ? -9.324 12.141 2.657 1.00 84.69 100 LYS A CA 1
ATOM 801 C C . LYS A 1 100 ? -9.806 10.711 2.486 1.00 84.69 100 LYS A C 1
ATOM 803 O O . LYS A 1 100 ? -9.908 10.204 1.370 1.00 84.69 100 LYS A O 1
ATOM 808 N N . LEU A 1 101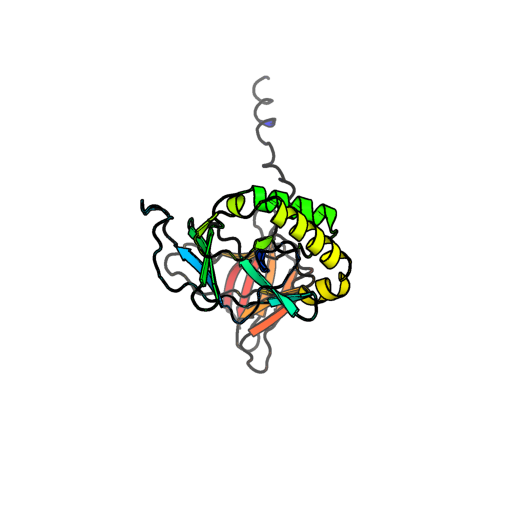 ? -10.171 10.092 3.603 1.00 89.31 101 LEU A N 1
ATOM 809 C CA . LEU A 1 101 ? -10.946 8.855 3.629 1.00 89.31 101 LEU A CA 1
ATOM 810 C C . LEU A 1 101 ? -12.382 9.165 4.030 1.00 89.31 101 LEU A C 1
ATOM 812 O O . LEU A 1 101 ? -12.614 9.795 5.058 1.00 89.31 101 LEU A O 1
ATOM 816 N N . ARG A 1 102 ? -13.340 8.702 3.228 1.00 90.56 102 ARG A N 1
ATOM 817 C CA . ARG A 1 102 ? -14.771 8.736 3.530 1.00 90.56 102 ARG A CA 1
ATOM 818 C C . ARG A 1 102 ? -15.244 7.325 3.845 1.00 90.56 102 ARG A C 1
ATOM 820 O O . ARG A 1 102 ? -15.151 6.450 2.994 1.00 90.56 102 ARG A O 1
ATOM 827 N N . VAL A 1 103 ? -15.766 7.116 5.044 1.00 93.75 103 VAL A N 1
ATOM 828 C CA . VAL A 1 103 ? -16.353 5.852 5.496 1.00 93.75 103 VAL A CA 1
ATOM 829 C C . VAL A 1 103 ? -17.856 6.037 5.593 1.00 93.75 103 VAL A C 1
ATOM 831 O O . VAL A 1 103 ? -18.311 6.937 6.296 1.00 93.75 103 VAL A O 1
ATOM 834 N N . VAL A 1 104 ? -18.623 5.194 4.909 1.00 93.06 104 VAL A N 1
ATOM 835 C CA . VAL A 1 104 ? -20.091 5.260 4.898 1.00 93.06 104 VAL A CA 1
ATOM 836 C C . VAL A 1 104 ? -20.651 3.970 5.484 1.00 93.06 104 VAL A C 1
ATOM 838 O O . VAL A 1 104 ? -20.409 2.891 4.940 1.00 93.06 104 VAL A O 1
ATOM 841 N N . ARG A 1 105 ? -21.408 4.078 6.581 1.00 94.44 105 ARG A N 1
ATOM 842 C CA . ARG A 1 105 ? -22.093 2.963 7.255 1.00 94.44 105 ARG A CA 1
ATOM 843 C C . ARG A 1 105 ? -23.573 3.305 7.416 1.00 94.44 105 ARG A C 1
ATOM 845 O O . ARG A 1 105 ? -23.961 4.027 8.331 1.00 94.44 105 ARG A O 1
ATOM 852 N N . GLY A 1 106 ? -24.416 2.778 6.529 1.00 91.62 106 GLY A N 1
ATOM 853 C CA . GLY A 1 106 ? -25.837 3.132 6.499 1.00 91.62 106 GLY A CA 1
ATOM 854 C C . GLY A 1 106 ? -26.027 4.625 6.220 1.00 91.62 106 GLY A C 1
ATOM 855 O O . GLY A 1 106 ? -25.657 5.096 5.149 1.00 91.62 106 GLY A O 1
ATOM 856 N N . VAL A 1 107 ? -26.602 5.356 7.179 1.00 89.50 107 VAL A N 1
ATOM 857 C CA . VAL A 1 107 ? -26.786 6.819 7.100 1.00 89.50 107 VAL A CA 1
ATOM 858 C C . VAL A 1 107 ? -25.615 7.610 7.690 1.00 89.50 107 VAL A C 1
ATOM 860 O O . VAL A 1 107 ? -25.514 8.812 7.453 1.00 89.50 107 VAL A O 1
ATOM 863 N N . ASP A 1 108 ? -24.731 6.951 8.441 1.00 92.62 108 ASP A N 1
ATOM 864 C CA . ASP A 1 108 ? -23.599 7.599 9.094 1.00 92.62 108 ASP A CA 1
ATOM 865 C C . ASP A 1 108 ? -22.428 7.728 8.120 1.00 92.62 108 ASP A C 1
ATOM 867 O O . ASP A 1 108 ? -22.095 6.792 7.386 1.00 92.62 108 ASP A O 1
ATOM 871 N N . THR A 1 109 ? -21.771 8.886 8.134 1.00 91.81 109 THR A N 1
ATOM 872 C CA . THR A 1 109 ? -20.593 9.157 7.308 1.00 91.81 109 THR A CA 1
ATOM 873 C C . THR A 1 109 ? -19.488 9.779 8.146 1.00 91.81 109 THR A C 1
ATOM 875 O O . THR A 1 109 ? -19.667 10.826 8.761 1.00 91.81 109 THR A O 1
ATOM 878 N N . MET A 1 110 ? -18.315 9.159 8.114 1.00 92.75 110 MET A N 1
ATOM 879 C CA . MET A 1 110 ? -17.087 9.711 8.672 1.00 92.75 110 MET A CA 1
ATOM 880 C C . MET A 1 110 ? -16.181 10.176 7.538 1.00 92.75 110 MET A C 1
ATOM 882 O O . MET A 1 110 ? -15.938 9.426 6.595 1.00 92.75 110 MET A O 1
ATOM 886 N N . ILE A 1 111 ? -15.647 11.389 7.634 1.00 90.12 111 ILE A N 1
ATOM 887 C CA . ILE A 1 111 ? -14.613 11.899 6.731 1.00 90.12 111 ILE A CA 1
ATOM 888 C C . ILE A 1 111 ? -13.371 12.206 7.557 1.00 90.12 111 ILE A C 1
ATOM 890 O O . ILE A 1 111 ? -13.447 12.935 8.543 1.00 90.12 111 ILE A O 1
ATOM 894 N N . VAL A 1 112 ? -12.231 11.656 7.149 1.00 88.38 112 VAL A N 1
ATOM 895 C CA . VAL A 1 112 ? -10.938 11.855 7.808 1.00 88.38 112 VAL A CA 1
ATOM 896 C C . VAL A 1 112 ? -9.987 12.534 6.846 1.00 88.38 112 VAL A C 1
ATOM 898 O O . VAL A 1 112 ? -9.671 11.978 5.797 1.00 88.38 112 VAL A O 1
ATOM 901 N N . ASP A 1 113 ? -9.523 13.720 7.219 1.00 84.56 113 ASP A N 1
ATOM 902 C CA . ASP A 1 113 ? -8.450 14.415 6.527 1.00 84.56 113 ASP A CA 1
ATOM 903 C C . ASP A 1 113 ? -7.093 13.819 6.898 1.00 84.56 113 ASP A C 1
ATOM 905 O O . ASP A 1 113 ? -6.698 13.807 8.069 1.00 84.56 113 ASP A O 1
ATOM 909 N N . LEU A 1 114 ? -6.411 13.303 5.877 1.00 79.19 114 LEU A N 1
ATOM 910 C CA . LEU A 1 114 ? -5.070 12.736 5.953 1.00 79.19 114 LEU A CA 1
ATOM 911 C C . LEU A 1 114 ? -3.995 13.780 5.630 1.00 79.19 114 LEU A C 1
ATOM 913 O O . LEU A 1 114 ? -2.807 13.483 5.761 1.00 79.19 114 LEU A O 1
ATOM 917 N N . ALA A 1 115 ? -4.378 14.974 5.160 1.00 67.69 115 ALA A N 1
ATOM 918 C CA . ALA A 1 115 ? -3.426 16.006 4.791 1.00 67.69 115 ALA A CA 1
ATOM 919 C C . ALA A 1 115 ? -2.659 16.509 6.023 1.00 67.69 115 ALA A C 1
ATOM 921 O O . ALA A 1 115 ? -3.244 17.006 6.983 1.00 67.69 115 ALA A O 1
ATOM 922 N N . GLY A 1 116 ? -1.330 16.418 5.944 1.00 56.09 116 GLY A N 1
ATOM 923 C CA . GLY A 1 116 ? -0.410 17.173 6.785 1.00 56.09 116 GLY A CA 1
ATOM 924 C C . GLY A 1 116 ? -0.350 16.717 8.236 1.00 56.09 116 GLY A C 1
ATOM 925 O O . GLY A 1 116 ? -0.862 17.393 9.120 1.00 56.09 116 GLY A O 1
ATOM 926 N N . ASN A 1 117 ? 0.376 15.631 8.490 1.00 51.81 117 ASN A N 1
ATOM 927 C CA . ASN A 1 117 ? 1.183 15.582 9.701 1.00 51.81 117 ASN A CA 1
ATOM 928 C C . ASN A 1 117 ? 2.345 14.604 9.509 1.00 51.81 117 ASN A C 1
ATOM 930 O O . ASN A 1 117 ? 2.125 13.394 9.453 1.00 51.81 117 ASN A O 1
ATOM 934 N N . GLY A 1 118 ? 3.578 15.122 9.425 1.00 56.91 118 GLY A N 1
ATOM 935 C CA . GLY A 1 118 ? 4.792 14.294 9.524 1.00 56.91 118 GLY A CA 1
ATOM 936 C C . GLY A 1 118 ? 4.788 13.427 10.792 1.00 56.91 118 GLY A C 1
ATOM 937 O O . GLY A 1 118 ? 5.348 12.336 10.807 1.00 56.91 118 GLY A O 1
ATOM 938 N N . ASP A 1 119 ? 4.016 13.840 11.802 1.00 65.50 119 ASP A N 1
ATOM 939 C CA . ASP A 1 119 ? 3.709 13.085 13.012 1.00 65.50 119 ASP A CA 1
ATOM 940 C C . ASP A 1 119 ? 3.160 11.676 12.744 1.00 65.50 119 ASP A C 1
ATOM 942 O O . ASP A 1 119 ? 3.366 10.785 13.562 1.00 65.50 119 ASP A O 1
ATOM 946 N N . ILE A 1 120 ? 2.427 11.429 11.648 1.00 70.94 120 ILE A N 1
ATOM 947 C CA . ILE A 1 120 ? 1.909 10.078 11.358 1.00 70.94 120 ILE A CA 1
ATOM 948 C C . ILE A 1 120 ? 3.066 9.144 11.049 1.00 70.94 120 ILE A C 1
ATOM 950 O O . ILE A 1 120 ? 3.099 8.026 11.559 1.00 70.94 120 ILE A O 1
ATOM 954 N N . GLU A 1 121 ? 4.004 9.601 10.225 1.00 71.88 121 GLU A N 1
ATOM 955 C CA . GLU A 1 121 ? 5.178 8.830 9.861 1.00 71.88 121 GLU A CA 1
ATOM 956 C C . GLU A 1 121 ? 6.022 8.545 11.098 1.00 71.88 121 GLU A C 1
ATOM 958 O O . GLU A 1 121 ? 6.239 7.378 11.414 1.00 71.88 121 GLU A O 1
ATOM 963 N N . GLU A 1 122 ? 6.384 9.575 11.864 1.00 74.81 122 GLU A N 1
ATOM 964 C CA . GLU A 1 122 ? 7.153 9.418 13.102 1.00 74.81 122 GLU A CA 1
ATOM 965 C C . GLU A 1 122 ? 6.452 8.477 14.096 1.00 74.81 122 GLU A C 1
ATOM 967 O O . GLU A 1 122 ? 7.072 7.574 14.662 1.00 74.81 122 GLU A O 1
ATOM 972 N N . ARG A 1 123 ? 5.129 8.602 14.260 1.00 76.88 123 ARG A N 1
ATOM 973 C CA . ARG A 1 123 ? 4.349 7.692 15.110 1.00 76.88 123 ARG A CA 1
ATOM 974 C C . ARG A 1 123 ? 4.334 6.269 14.581 1.00 76.88 123 ARG A C 1
ATOM 976 O O . ARG A 1 123 ? 4.386 5.339 15.384 1.00 76.88 123 ARG A O 1
ATOM 983 N N . MET A 1 124 ? 4.211 6.068 13.270 1.00 77.44 124 MET A N 1
ATOM 984 C CA . MET A 1 124 ? 4.244 4.727 12.689 1.00 77.44 124 MET A CA 1
ATOM 985 C C . MET A 1 124 ? 5.635 4.120 12.827 1.00 77.44 124 MET A C 1
ATOM 987 O O . MET A 1 124 ? 5.732 2.950 13.180 1.00 77.44 124 MET A O 1
ATOM 991 N N . LEU A 1 125 ? 6.697 4.904 12.646 1.00 76.88 125 LEU A N 1
ATOM 992 C CA . LEU A 1 125 ? 8.075 4.490 12.903 1.00 76.88 125 LEU A CA 1
ATOM 993 C C . LEU A 1 125 ? 8.269 4.061 14.357 1.00 76.88 125 LEU A C 1
ATOM 995 O O . LEU A 1 125 ? 8.727 2.948 14.610 1.00 76.88 125 LEU A O 1
ATOM 999 N N . ALA A 1 126 ? 7.840 4.889 15.312 1.00 80.75 126 ALA A N 1
ATOM 1000 C CA . ALA A 1 126 ? 7.922 4.582 16.737 1.00 80.75 126 ALA A CA 1
ATOM 1001 C C . ALA A 1 126 ? 7.097 3.339 17.113 1.00 80.75 126 ALA A C 1
ATOM 1003 O O . ALA A 1 126 ? 7.569 2.474 17.855 1.00 80.75 126 ALA A O 1
ATOM 1004 N N . ARG A 1 127 ? 5.879 3.205 16.568 1.00 84.25 127 ARG A N 1
ATOM 1005 C CA . ARG A 1 127 ? 5.045 2.007 16.764 1.00 84.25 127 ARG A CA 1
ATOM 1006 C C . ARG A 1 127 ? 5.704 0.768 16.181 1.00 84.25 127 ARG A C 1
ATOM 1008 O O . ARG A 1 127 ? 5.719 -0.256 16.850 1.00 84.25 127 ARG A O 1
ATOM 1015 N N . THR A 1 128 ? 6.284 0.869 14.989 1.00 79.81 128 THR A N 1
ATOM 1016 C CA . THR A 1 128 ? 7.009 -0.231 14.335 1.00 79.81 128 THR A CA 1
ATOM 1017 C C . THR A 1 128 ? 8.192 -0.662 15.188 1.00 79.81 128 THR A C 1
ATOM 1019 O O . THR A 1 128 ? 8.280 -1.827 15.547 1.00 79.81 128 THR A O 1
ATOM 1022 N N . ALA A 1 129 ? 9.025 0.277 15.644 1.00 80.81 129 ALA A N 1
ATOM 1023 C CA . ALA A 1 129 ? 10.143 -0.021 16.539 1.00 80.81 129 ALA A CA 1
ATOM 1024 C C . ALA A 1 129 ? 9.712 -0.768 17.819 1.00 80.81 129 ALA A C 1
ATOM 1026 O O . ALA A 1 129 ? 10.469 -1.586 18.336 1.00 80.81 129 ALA A O 1
ATOM 1027 N N . ARG A 1 130 ? 8.488 -0.524 18.309 1.00 84.06 130 ARG A N 1
ATOM 1028 C CA . ARG A 1 130 ? 7.903 -1.229 19.457 1.00 84.06 130 ARG A CA 1
ATOM 1029 C C . ARG A 1 130 ? 7.341 -2.611 19.109 1.00 84.06 130 ARG A C 1
ATOM 1031 O O . ARG A 1 130 ? 7.532 -3.531 19.897 1.00 84.06 130 ARG A O 1
ATOM 1038 N N . VAL A 1 131 ? 6.631 -2.761 17.985 1.00 83.31 131 VAL A N 1
ATOM 1039 C CA . VAL A 1 131 ? 5.997 -4.041 17.598 1.00 83.31 131 VAL A CA 1
ATOM 1040 C C . VAL A 1 131 ? 6.936 -5.004 16.863 1.00 83.31 131 VAL A C 1
ATOM 1042 O O . VAL A 1 131 ? 6.602 -6.175 16.688 1.00 83.31 131 VAL A O 1
ATOM 1045 N N . GLY A 1 132 ? 8.110 -4.527 16.443 1.00 77.38 132 GLY A N 1
ATOM 1046 C CA . GLY A 1 132 ? 9.137 -5.300 15.750 1.00 77.38 132 GLY A CA 1
ATOM 1047 C C . GLY A 1 132 ? 9.247 -4.975 14.257 1.00 77.38 132 GLY A C 1
ATOM 1048 O O . GLY A 1 132 ? 8.865 -3.909 13.786 1.00 77.38 132 GLY A O 1
ATOM 1049 N N . VAL A 1 133 ? 9.824 -5.900 13.491 1.00 74.62 133 VAL A N 1
ATOM 1050 C CA . VAL A 1 133 ? 10.037 -5.723 12.044 1.00 74.62 133 VAL A CA 1
ATOM 1051 C C . VAL A 1 133 ? 8.707 -5.650 11.271 1.00 74.62 133 VAL A C 1
ATOM 1053 O O . VAL A 1 133 ? 7.721 -6.228 11.747 1.00 74.62 133 VAL A O 1
ATOM 1056 N N . PRO A 1 134 ? 8.667 -4.997 10.088 1.00 76.06 134 PRO A N 1
ATOM 1057 C CA . PRO A 1 134 ? 7.477 -4.909 9.236 1.00 76.06 134 PRO A CA 1
ATOM 1058 C C . PRO A 1 134 ? 6.751 -6.251 9.028 1.00 76.06 134 PRO A C 1
ATOM 1060 O O . PRO A 1 134 ? 7.398 -7.301 9.060 1.00 76.06 134 PRO A O 1
ATOM 1063 N N . PRO A 1 135 ? 5.422 -6.254 8.808 1.00 83.00 135 PRO A N 1
ATOM 1064 C CA . PRO A 1 135 ? 4.579 -5.121 8.436 1.00 83.00 135 PRO A CA 1
ATOM 1065 C C . PRO A 1 135 ? 4.206 -4.203 9.601 1.00 83.00 135 PRO A C 1
ATOM 1067 O O . PRO A 1 135 ? 4.013 -4.631 10.744 1.00 83.00 135 PRO A O 1
ATOM 1070 N N . ARG A 1 136 ? 4.068 -2.915 9.280 1.00 83.19 136 ARG A N 1
ATOM 1071 C CA . ARG A 1 136 ? 3.652 -1.875 10.221 1.00 83.19 136 ARG A CA 1
ATOM 1072 C C . ARG A 1 136 ? 2.158 -2.007 10.547 1.00 83.19 136 ARG A C 1
ATOM 1074 O O . ARG A 1 136 ? 1.356 -2.219 9.632 1.00 83.19 136 ARG A O 1
ATOM 1081 N N . PRO A 1 137 ? 1.759 -1.839 11.818 1.00 88.06 137 PRO A N 1
ATOM 1082 C CA . PRO A 1 137 ? 0.357 -1.901 12.197 1.00 88.06 137 PRO A CA 1
ATOM 1083 C C . PRO A 1 137 ? -0.411 -0.711 11.595 1.00 88.06 137 PRO A C 1
ATOM 1085 O O . PRO A 1 137 ? 0.137 0.393 11.513 1.00 88.06 137 PRO A O 1
ATOM 1088 N N . PRO A 1 138 ? -1.684 -0.883 11.192 1.00 89.56 138 PRO A N 1
ATOM 1089 C CA . PRO A 1 138 ? -2.510 0.215 10.707 1.00 89.56 138 PRO A CA 1
ATOM 1090 C C . PRO A 1 138 ? -2.698 1.326 11.745 1.00 89.56 138 PRO A C 1
ATOM 1092 O O . PRO A 1 138 ? -2.631 1.117 12.963 1.00 89.56 138 PRO A O 1
ATOM 1095 N N . VAL A 1 139 ? -3.010 2.521 11.251 1.00 89.38 139 VAL A N 1
ATOM 1096 C CA . VAL A 1 139 ? -3.583 3.603 12.054 1.00 89.38 139 VAL A CA 1
ATOM 1097 C C . VAL A 1 139 ? -5.029 3.234 12.375 1.00 89.38 139 VAL A C 1
ATOM 1099 O O . VAL A 1 139 ? -5.828 3.017 11.461 1.00 89.38 139 VAL A O 1
ATOM 1102 N N . LEU A 1 140 ? -5.368 3.155 13.661 1.00 92.25 140 LEU A N 1
ATOM 1103 C CA . LEU A 1 140 ? -6.741 2.909 14.092 1.00 92.25 140 LEU A CA 1
ATOM 1104 C C . LEU A 1 140 ? -7.550 4.205 14.086 1.00 92.25 140 LEU A C 1
ATOM 1106 O O . LEU A 1 140 ? -7.124 5.226 14.634 1.00 92.25 140 LEU A O 1
ATOM 1110 N N . LEU A 1 141 ? -8.729 4.135 13.475 1.00 93.19 141 LEU A N 1
ATOM 1111 C CA . LEU A 1 141 ? -9.678 5.230 13.350 1.00 93.19 141 LEU A CA 1
ATOM 1112 C C . LEU A 1 141 ? -11.023 4.803 13.963 1.00 93.19 141 LEU A C 1
ATOM 1114 O O . LEU A 1 141 ? -11.747 4.013 13.348 1.00 93.19 141 LEU A O 1
ATOM 1118 N N . PRO A 1 142 ? -11.371 5.306 15.163 1.00 94.56 142 PRO A N 1
ATOM 1119 C CA . PRO A 1 142 ? -12.690 5.103 15.754 1.00 94.56 142 PRO A CA 1
ATOM 1120 C C . PRO A 1 142 ? -13.767 5.761 14.891 1.00 94.56 142 PRO A C 1
ATOM 1122 O O . PRO A 1 142 ? -13.678 6.952 14.588 1.00 94.56 142 PRO A O 1
ATOM 1125 N N . PHE A 1 143 ? -14.775 4.997 14.475 1.00 95.50 143 PHE A N 1
ATOM 1126 C CA . PHE A 1 143 ? -15.814 5.490 13.581 1.00 95.50 143 PHE A CA 1
ATOM 1127 C C . PHE A 1 143 ? -16.735 6.482 14.294 1.00 95.50 143 PHE A C 1
ATOM 1129 O O . PHE A 1 143 ? -17.508 6.113 15.177 1.00 95.50 143 PHE A O 1
ATOM 1136 N N . ARG A 1 144 ? -16.680 7.745 13.864 1.00 93.50 144 ARG A N 1
ATOM 1137 C CA . ARG A 1 144 ? -17.509 8.847 14.366 1.00 93.50 144 ARG A CA 1
ATOM 1138 C C . ARG A 1 144 ? -18.204 9.526 13.195 1.00 93.50 144 ARG A C 1
ATOM 1140 O O . ARG A 1 144 ? -17.556 9.859 12.208 1.00 93.50 144 ARG A O 1
ATOM 1147 N N . ASN A 1 145 ? -19.510 9.759 13.296 1.00 93.38 145 ASN A N 1
ATOM 1148 C CA . ASN A 1 145 ? -20.229 10.510 12.269 1.00 93.38 145 ASN A CA 1
ATOM 1149 C C . ASN A 1 145 ? -19.735 11.969 12.251 1.00 93.38 145 ASN A C 1
ATOM 1151 O O . ASN A 1 145 ? -19.714 12.624 13.294 1.00 93.38 145 ASN A O 1
ATOM 1155 N N . GLY A 1 146 ? -19.335 12.474 11.084 1.00 89.88 146 GLY A N 1
ATOM 1156 C CA . GLY A 1 146 ? -18.821 13.833 10.914 1.00 89.88 146 GLY A CA 1
ATOM 1157 C C . GLY A 1 146 ? -17.477 13.912 10.192 1.00 89.88 146 GLY A C 1
ATOM 1158 O O . GLY A 1 146 ? -17.048 12.986 9.507 1.00 89.88 146 GLY A O 1
ATOM 1159 N N . TRP A 1 147 ? -16.817 15.061 10.329 1.00 87.81 147 TRP A N 1
ATOM 1160 C CA . TRP A 1 147 ? -15.560 15.381 9.658 1.00 87.81 147 TRP A CA 1
ATOM 1161 C C . TRP A 1 147 ? -14.454 15.625 10.676 1.00 87.81 147 TRP A C 1
ATOM 1163 O O . TRP A 1 147 ? -14.624 16.432 11.590 1.00 87.81 147 TRP A O 1
ATOM 1173 N N . PHE A 1 148 ? -13.306 14.982 10.478 1.00 87.19 148 PHE A N 1
ATOM 1174 C CA . PHE A 1 148 ? -12.194 14.999 11.418 1.00 87.19 148 PHE A CA 1
ATOM 1175 C C . PHE A 1 148 ? -10.857 15.183 10.707 1.00 87.19 148 PHE A C 1
ATOM 1177 O O . PHE A 1 148 ? -10.654 14.689 9.602 1.00 87.19 148 PHE A O 1
ATOM 1184 N N . VAL A 1 149 ? -9.915 15.843 11.372 1.00 83.81 149 VAL A N 1
ATOM 1185 C CA . VAL A 1 149 ? -8.482 15.669 11.089 1.00 83.81 149 VAL A CA 1
ATOM 1186 C C . VAL A 1 149 ? -7.929 14.560 11.983 1.00 83.81 149 VAL A C 1
ATOM 1188 O O . VAL A 1 149 ? -8.446 14.332 13.079 1.00 83.81 149 VAL A O 1
ATOM 1191 N N . LEU A 1 150 ? -6.850 13.892 11.571 1.00 79.94 150 LEU A N 1
ATOM 1192 C CA . LEU A 1 150 ? -6.269 12.779 12.341 1.00 79.94 150 LEU A CA 1
ATOM 1193 C C . LEU A 1 150 ? -5.933 13.130 13.800 1.00 79.94 150 LEU A C 1
ATOM 1195 O O . LEU A 1 150 ? -6.123 12.300 14.687 1.00 79.94 150 LEU A O 1
ATOM 1199 N N . ALA A 1 151 ? -5.505 14.365 14.076 1.00 80.69 151 ALA A N 1
ATOM 1200 C CA . ALA A 1 151 ? -5.228 14.823 15.439 1.00 80.69 151 ALA A CA 1
ATOM 1201 C C . ALA A 1 151 ? -6.469 14.789 16.355 1.00 80.69 151 ALA A C 1
ATOM 1203 O O . ALA A 1 151 ? -6.348 14.472 17.534 1.00 80.69 151 ALA A O 1
ATOM 1204 N N . GLN A 1 152 ? -7.667 15.051 15.818 1.00 83.69 152 GLN A N 1
ATOM 1205 C CA . GLN A 1 152 ? -8.926 15.020 16.581 1.00 83.69 152 GLN A CA 1
ATOM 1206 C C . GLN A 1 152 ? -9.376 13.598 16.936 1.00 83.69 152 GLN A C 1
ATOM 1208 O O . GLN A 1 152 ? -10.217 13.421 17.813 1.00 83.69 152 GLN A O 1
ATOM 1213 N N . LEU A 1 153 ? -8.827 12.593 16.255 1.00 84.44 153 LEU A N 1
ATOM 1214 C CA . LEU A 1 153 ? -9.091 11.178 16.515 1.00 84.44 153 LEU A CA 1
ATOM 1215 C C . LEU A 1 153 ? -8.023 10.554 17.421 1.00 84.44 153 LEU A C 1
ATOM 1217 O O . LEU A 1 153 ? -8.105 9.374 17.745 1.00 84.44 153 LEU A O 1
ATOM 1221 N N . ASN A 1 154 ? -7.010 11.321 17.831 1.00 80.69 154 ASN A N 1
ATOM 1222 C CA . ASN A 1 154 ? -5.924 10.854 18.685 1.00 80.69 154 ASN A CA 1
ATOM 1223 C C . ASN A 1 154 ? -6.175 11.189 20.162 1.00 80.69 154 ASN A C 1
ATOM 1225 O O . ASN A 1 154 ? -5.383 11.881 20.800 1.00 80.69 154 ASN A O 1
ATOM 1229 N N . ASP A 1 155 ? -7.307 10.732 20.688 1.00 85.12 155 ASP A N 1
ATOM 1230 C CA . ASP A 1 155 ? -7.663 10.887 22.097 1.00 85.12 155 ASP A CA 1
ATOM 1231 C C . ASP A 1 155 ? -7.102 9.736 22.970 1.00 85.12 155 ASP A C 1
ATOM 1233 O O . ASP A 1 155 ? -6.618 8.728 22.438 1.00 85.12 155 ASP A O 1
ATOM 1237 N N . PRO A 1 156 ? -7.131 9.858 24.315 1.00 88.44 156 PRO A N 1
ATOM 1238 C CA . PRO A 1 156 ? -6.590 8.833 25.210 1.00 88.44 156 PRO A CA 1
ATOM 1239 C C . PRO A 1 156 ? -7.229 7.448 25.053 1.00 88.44 156 PRO A C 1
ATOM 1241 O O . PRO A 1 156 ? -6.559 6.445 25.291 1.00 88.44 156 PRO A O 1
ATOM 1244 N N . ILE A 1 157 ? -8.500 7.376 24.640 1.00 88.62 157 ILE A N 1
ATOM 1245 C CA . ILE A 1 157 ? -9.182 6.098 24.409 1.00 88.62 157 ILE A CA 1
ATOM 1246 C C . ILE A 1 157 ? -8.591 5.445 23.160 1.00 88.62 157 ILE A C 1
ATOM 1248 O O . ILE A 1 157 ? -8.187 4.285 23.212 1.00 88.62 157 ILE A O 1
ATOM 1252 N N . ASN A 1 158 ? -8.440 6.192 22.063 1.00 89.25 158 ASN A N 1
ATOM 1253 C CA . ASN A 1 158 ? -7.822 5.651 20.851 1.00 89.25 158 ASN A CA 1
ATOM 1254 C C . ASN A 1 158 ? -6.355 5.236 21.075 1.00 89.25 158 ASN A C 1
ATOM 1256 O O . ASN A 1 158 ? -5.899 4.241 20.509 1.00 89.25 158 ASN A O 1
ATOM 1260 N N . ALA A 1 159 ? -5.615 5.945 21.934 1.00 88.94 159 ALA A N 1
ATOM 1261 C CA . ALA A 1 159 ? -4.269 5.529 22.333 1.00 88.94 159 ALA A CA 1
ATOM 1262 C C . ALA A 1 159 ? -4.279 4.156 23.033 1.00 88.94 159 ALA A C 1
ATOM 12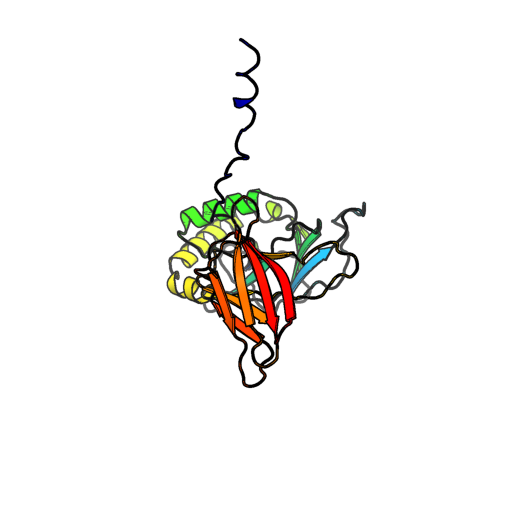64 O O . ALA A 1 159 ? -3.498 3.278 22.665 1.00 88.94 159 ALA A O 1
ATOM 1265 N N . GLN A 1 160 ? -5.215 3.930 23.960 1.00 92.19 160 GLN A N 1
ATOM 1266 C CA . GLN A 1 160 ? -5.378 2.639 24.633 1.00 92.19 160 GLN A CA 1
ATOM 1267 C C . GLN A 1 160 ? -5.784 1.519 23.659 1.00 92.19 160 GLN A C 1
ATOM 1269 O O . GLN A 1 160 ? -5.228 0.422 23.711 1.00 92.19 160 GLN A O 1
ATOM 1274 N N . LEU A 1 161 ? -6.720 1.783 22.743 1.00 94.19 161 LEU A N 1
ATOM 1275 C CA . LEU A 1 161 ? -7.127 0.817 21.712 1.00 94.19 161 LEU A CA 1
ATOM 1276 C C . LEU A 1 161 ? -5.970 0.474 20.767 1.00 94.19 161 LEU A C 1
ATOM 1278 O O . LEU A 1 161 ? -5.801 -0.681 20.380 1.00 94.19 161 LEU A O 1
ATOM 1282 N N . THR A 1 162 ? -5.143 1.467 20.440 1.00 92.31 162 THR A N 1
ATOM 1283 C CA . THR A 1 162 ? -3.923 1.287 19.647 1.00 92.31 162 THR A CA 1
ATOM 1284 C C . THR A 1 162 ? -2.942 0.347 20.348 1.00 92.31 162 THR A C 1
ATOM 1286 O O . THR A 1 162 ? -2.388 -0.536 19.701 1.00 92.31 162 THR A O 1
ATOM 1289 N N . GLU A 1 163 ? -2.754 0.479 21.662 1.00 92.44 163 GLU A N 1
ATOM 1290 C CA . GLU A 1 163 ? -1.907 -0.434 22.442 1.00 92.44 163 GLU A CA 1
ATOM 1291 C C . GLU A 1 163 ? -2.472 -1.859 22.495 1.00 92.44 163 GLU A C 1
ATOM 1293 O O . GLU A 1 163 ? -1.726 -2.821 22.302 1.00 92.44 163 GLU A O 1
ATOM 1298 N N . GLN A 1 164 ? -3.787 -2.010 22.698 1.00 93.50 164 GLN A N 1
ATOM 1299 C CA . GLN A 1 164 ? -4.449 -3.321 22.662 1.00 93.50 164 GLN A CA 1
ATOM 1300 C C . GLN A 1 164 ? -4.275 -3.998 21.296 1.00 93.50 164 GLN A C 1
ATOM 1302 O O . GLN A 1 164 ? -3.961 -5.186 21.216 1.00 93.50 164 GLN A O 1
ATOM 1307 N N . PHE A 1 165 ? -4.446 -3.237 20.215 1.00 94.12 165 PHE A N 1
ATOM 1308 C CA . PHE A 1 165 ? -4.260 -3.737 18.860 1.00 94.12 165 PHE A CA 1
ATOM 1309 C C . PHE A 1 165 ? -2.800 -4.095 18.576 1.00 94.12 165 PHE A C 1
ATOM 1311 O O . PHE A 1 165 ? -2.548 -5.147 18.000 1.00 94.12 165 PHE A O 1
ATOM 1318 N N . ASP A 1 166 ? -1.840 -3.272 19.003 1.00 93.19 166 ASP A N 1
ATOM 1319 C CA . ASP A 1 166 ? -0.410 -3.560 18.846 1.00 93.19 166 ASP A CA 1
ATOM 1320 C C . ASP A 1 166 ? -0.021 -4.857 19.576 1.00 93.19 166 ASP A C 1
ATOM 1322 O O . ASP A 1 166 ? 0.742 -5.665 19.044 1.00 93.19 166 ASP A O 1
ATOM 1326 N N . ALA A 1 167 ? -0.590 -5.114 20.760 1.00 92.62 167 ALA A N 1
ATOM 1327 C CA . ALA A 1 167 ? -0.398 -6.377 21.469 1.00 92.62 167 ALA A CA 1
ATOM 1328 C C . ALA A 1 167 ? -0.946 -7.579 20.679 1.00 92.62 167 ALA A C 1
ATOM 1330 O O . ALA A 1 167 ? -0.270 -8.604 20.572 1.00 92.62 167 ALA A O 1
ATOM 1331 N N . LEU A 1 168 ? -2.133 -7.452 20.076 1.00 93.06 168 LEU A N 1
ATOM 1332 C CA . LEU A 1 168 ? -2.694 -8.496 19.211 1.00 93.06 168 LEU A CA 1
ATOM 1333 C C . LEU A 1 168 ? -1.885 -8.689 17.923 1.00 93.06 168 LEU A C 1
ATOM 1335 O O . LEU A 1 168 ? -1.689 -9.825 17.498 1.00 93.06 168 LEU A O 1
ATOM 1339 N N . TRP A 1 169 ? -1.394 -7.602 17.328 1.00 91.94 169 TRP A N 1
ATOM 1340 C CA . TRP A 1 169 ? -0.543 -7.615 16.137 1.00 91.94 169 TRP A CA 1
ATOM 1341 C C . TRP A 1 169 ? 0.735 -8.423 16.368 1.00 91.94 169 TRP A C 1
ATOM 1343 O O . TRP A 1 169 ? 1.136 -9.219 15.519 1.00 91.94 169 TRP A O 1
ATOM 1353 N N . MET A 1 170 ? 1.347 -8.263 17.545 1.00 91.69 170 MET A N 1
ATOM 1354 C CA . MET A 1 170 ? 2.502 -9.059 17.960 1.00 91.69 170 MET A CA 1
ATOM 1355 C C . MET A 1 170 ? 2.126 -10.508 18.289 1.00 91.69 170 MET A C 1
ATOM 1357 O O . MET A 1 170 ? 2.856 -11.424 17.924 1.00 91.69 170 MET A O 1
ATOM 1361 N N . ALA A 1 171 ? 0.998 -10.736 18.967 1.00 92.12 171 ALA A N 1
ATOM 1362 C CA . ALA A 1 171 ? 0.567 -12.083 19.340 1.00 92.12 171 ALA A CA 1
ATOM 1363 C C . ALA A 1 171 ? 0.200 -12.953 18.122 1.00 92.12 171 ALA A C 1
ATOM 1365 O O . ALA A 1 171 ? 0.446 -14.156 18.141 1.00 92.12 171 ALA A O 1
ATOM 1366 N N . GLN A 1 172 ? -0.348 -12.349 17.062 1.00 92.00 172 GLN A N 1
ATOM 1367 C CA . GLN A 1 172 ? -0.760 -13.009 15.812 1.00 92.00 172 GLN A CA 1
ATOM 1368 C C . GLN A 1 172 ? 0.238 -12.745 14.673 1.00 92.00 172 GLN A C 1
ATOM 1370 O O . GLN A 1 172 ? -0.128 -12.477 13.525 1.00 92.00 172 GLN A O 1
ATOM 1375 N N . ARG A 1 173 ? 1.538 -12.737 14.998 1.00 88.19 173 ARG A N 1
ATOM 1376 C CA . ARG A 1 173 ? 2.585 -12.286 14.071 1.00 88.19 173 ARG A CA 1
ATOM 1377 C C . ARG A 1 173 ? 2.634 -13.103 12.781 1.00 88.19 173 ARG A C 1
ATOM 1379 O O . ARG A 1 173 ? 2.892 -12.530 11.721 1.00 88.19 173 ARG A O 1
ATOM 1386 N N . THR A 1 174 ? 2.409 -14.411 12.876 1.00 88.94 174 THR A N 1
ATOM 1387 C CA . THR A 1 174 ? 2.436 -15.344 11.742 1.00 88.94 174 THR A CA 1
ATOM 1388 C C . THR A 1 174 ? 1.301 -15.048 10.766 1.00 88.94 174 THR A C 1
ATOM 1390 O O . THR A 1 174 ? 1.534 -14.927 9.565 1.00 88.94 174 THR A O 1
ATOM 1393 N N . GLU A 1 175 ? 0.085 -14.858 11.279 1.00 89.44 175 GLU A N 1
ATOM 1394 C CA . GLU A 1 175 ? -1.088 -14.485 10.490 1.00 89.44 175 GLU A CA 1
ATOM 1395 C C . GLU A 1 175 ? -0.885 -13.116 9.835 1.00 89.44 175 GLU A C 1
ATOM 1397 O O . GLU A 1 175 ? -1.163 -12.936 8.650 1.00 89.44 175 GLU A O 1
ATOM 1402 N N . VAL A 1 176 ? -0.328 -12.164 10.587 1.00 89.00 176 VAL A N 1
ATOM 1403 C CA . VAL A 1 176 ? 0.020 -10.834 10.085 1.00 89.00 176 VAL A CA 1
ATOM 1404 C C . VAL A 1 176 ? 1.040 -10.905 8.945 1.00 89.00 176 VAL A C 1
ATOM 1406 O O . VAL A 1 176 ? 0.851 -10.227 7.939 1.00 89.00 176 VAL A O 1
ATOM 1409 N N . MET A 1 177 ? 2.092 -11.726 9.047 1.00 87.50 177 MET A N 1
ATOM 1410 C CA . MET A 1 177 ? 3.044 -11.901 7.938 1.00 87.50 177 MET A CA 1
ATOM 1411 C C . MET A 1 177 ? 2.357 -12.431 6.683 1.00 87.50 177 MET A C 1
ATOM 1413 O O . MET A 1 177 ? 2.579 -11.895 5.603 1.00 87.50 177 MET A O 1
ATOM 1417 N N . ALA A 1 178 ? 1.485 -13.432 6.825 1.00 88.75 178 ALA A N 1
ATOM 1418 C CA . ALA A 1 178 ? 0.771 -14.010 5.690 1.00 88.75 178 ALA A CA 1
ATOM 1419 C C . ALA A 1 178 ? -0.126 -12.982 4.974 1.00 88.75 178 ALA A C 1
ATOM 1421 O O . ALA A 1 178 ? -0.275 -13.025 3.754 1.00 88.75 178 ALA A O 1
ATOM 1422 N N . LEU A 1 179 ? -0.693 -12.018 5.710 1.00 87.31 179 LEU A N 1
ATOM 1423 C CA . LEU A 1 179 ? -1.475 -10.929 5.118 1.00 87.31 179 LEU A CA 1
ATOM 1424 C C . LEU A 1 179 ? -0.629 -10.001 4.240 1.00 87.31 179 LEU A C 1
ATOM 1426 O O . LEU A 1 179 ? -1.157 -9.433 3.284 1.00 87.31 179 LEU A O 1
ATOM 1430 N N . TYR A 1 180 ? 0.649 -9.815 4.559 1.00 87.25 180 TYR A N 1
ATOM 1431 C CA . TYR A 1 180 ? 1.569 -8.923 3.850 1.00 87.25 180 TYR A CA 1
ATOM 1432 C C . TYR A 1 180 ? 2.661 -9.709 3.118 1.00 87.25 180 TYR A C 1
ATOM 1434 O O . TYR A 1 180 ? 3.798 -9.267 3.006 1.00 87.25 180 TYR A O 1
ATOM 1442 N N . ASP A 1 181 ? 2.309 -10.880 2.590 1.00 89.06 181 ASP A N 1
ATOM 1443 C CA . ASP A 1 181 ? 3.264 -11.715 1.873 1.00 89.06 181 ASP A CA 1
ATOM 1444 C C . ASP A 1 181 ? 3.703 -11.073 0.551 1.00 89.06 181 ASP A C 1
ATOM 1446 O O . ASP A 1 181 ? 4.890 -10.893 0.330 1.00 89.06 181 ASP A O 1
ATOM 1450 N N . THR A 1 182 ? 2.766 -10.659 -0.306 1.00 90.69 182 THR A N 1
ATOM 1451 C CA . THR A 1 182 ? 3.100 -10.187 -1.658 1.00 90.69 182 THR A CA 1
ATOM 1452 C C . THR A 1 182 ? 2.419 -8.862 -2.010 1.00 90.69 182 THR A C 1
ATOM 1454 O O . THR A 1 182 ? 1.190 -8.762 -1.983 1.00 90.69 182 THR A O 1
ATOM 1457 N N . ALA A 1 183 ? 3.208 -7.866 -2.420 1.00 89.00 183 ALA A N 1
ATOM 1458 C CA . ALA A 1 183 ? 2.739 -6.653 -3.087 1.00 89.00 183 ALA A CA 1
ATOM 1459 C C . ALA A 1 183 ? 2.841 -6.789 -4.611 1.00 89.00 183 ALA A C 1
ATOM 1461 O O . ALA A 1 183 ? 3.799 -7.355 -5.136 1.00 89.00 183 ALA A O 1
ATOM 1462 N N . ARG A 1 184 ? 1.868 -6.221 -5.329 1.00 90.06 184 ARG A N 1
ATOM 1463 C CA . ARG A 1 184 ? 1.832 -6.192 -6.796 1.00 90.06 184 ARG A CA 1
ATOM 1464 C C . ARG A 1 184 ? 1.922 -4.761 -7.312 1.00 90.06 184 ARG A C 1
ATOM 1466 O O . ARG A 1 184 ? 1.211 -3.876 -6.829 1.00 90.06 184 ARG A O 1
ATOM 1473 N N . TYR A 1 185 ? 2.792 -4.561 -8.292 1.00 88.88 185 TYR A N 1
ATOM 1474 C CA . TYR A 1 185 ? 3.063 -3.286 -8.940 1.00 88.88 185 TYR A CA 1
ATOM 1475 C C . TYR A 1 185 ? 2.821 -3.415 -10.437 1.00 88.88 185 TYR A C 1
ATOM 1477 O O . TYR A 1 185 ? 3.253 -4.379 -11.063 1.00 88.88 185 TYR A O 1
ATOM 1485 N N . GLU A 1 186 ? 2.170 -2.414 -11.010 1.00 88.06 186 GLU A N 1
ATOM 1486 C CA . GLU A 1 186 ? 1.934 -2.313 -12.446 1.00 88.06 186 GLU A CA 1
ATOM 1487 C C . GLU A 1 186 ? 2.482 -0.980 -12.938 1.00 88.06 186 GLU A C 1
ATOM 1489 O O . GLU A 1 186 ? 2.451 0.025 -12.221 1.00 88.06 186 GLU A O 1
ATOM 1494 N N . PHE A 1 187 ? 2.963 -0.965 -14.174 1.00 85.25 187 PHE A N 1
ATOM 1495 C CA . PHE A 1 187 ? 3.330 0.260 -14.863 1.00 85.25 187 PHE A CA 1
ATOM 1496 C C . PHE A 1 187 ? 2.772 0.271 -16.277 1.00 85.25 187 PHE A C 1
ATOM 1498 O O . PHE A 1 187 ? 2.409 -0.756 -16.839 1.00 85.25 187 PHE A O 1
ATOM 1505 N N . SER A 1 188 ? 2.705 1.463 -16.862 1.00 81.06 188 SER A N 1
ATOM 1506 C CA . SER A 1 188 ? 2.233 1.651 -18.225 1.00 81.06 188 SER A CA 1
ATOM 1507 C C . SER A 1 188 ? 3.246 2.448 -19.027 1.00 81.06 188 SER A C 1
ATOM 1509 O O . SER A 1 188 ? 3.836 3.408 -18.532 1.00 81.06 188 SER A O 1
ATOM 1511 N N . LEU A 1 189 ? 3.419 2.055 -20.286 1.00 76.31 189 LEU A N 1
ATOM 1512 C CA . LEU A 1 189 ? 4.309 2.705 -21.244 1.00 76.31 189 LEU A CA 1
ATOM 1513 C C . LEU A 1 189 ? 3.593 3.784 -22.076 1.00 76.31 189 LEU A C 1
ATOM 1515 O O . LEU A 1 189 ? 4.085 4.165 -23.137 1.00 76.31 189 LEU A O 1
ATOM 1519 N N . ILE A 1 190 ? 2.422 4.271 -21.636 1.00 66.38 190 ILE A N 1
ATOM 1520 C CA . ILE A 1 190 ? 1.668 5.299 -22.368 1.00 66.38 190 ILE A CA 1
ATOM 1521 C C . ILE A 1 190 ? 2.541 6.546 -22.551 1.00 66.38 190 ILE A C 1
ATOM 1523 O O . ILE A 1 190 ? 2.915 7.230 -21.595 1.00 66.38 190 ILE A O 1
ATOM 1527 N N . MET A 1 191 ? 2.845 6.852 -23.812 1.00 57.34 191 MET A N 1
ATOM 1528 C CA . MET A 1 191 ? 3.619 8.027 -24.181 1.00 57.34 191 MET A CA 1
ATOM 1529 C C . MET A 1 191 ? 2.779 9.292 -24.010 1.00 57.34 191 MET A C 1
ATOM 1531 O O . MET A 1 191 ? 1.702 9.433 -24.586 1.00 57.34 191 MET A O 1
ATOM 1535 N N . ASN A 1 192 ? 3.309 10.251 -23.257 1.00 55.34 192 ASN A N 1
ATOM 1536 C CA . ASN A 1 192 ? 2.843 11.627 -23.314 1.00 55.34 192 ASN A CA 1
ATOM 1537 C C . ASN A 1 192 ? 3.595 12.328 -24.455 1.00 55.34 192 ASN A C 1
ATOM 1539 O O . ASN A 1 192 ? 4.798 12.555 -24.338 1.00 55.34 192 ASN A O 1
ATOM 1543 N N . PHE A 1 193 ? 2.894 12.670 -25.540 1.00 54.91 193 PHE A N 1
ATOM 1544 C CA . PHE A 1 193 ? 3.464 13.300 -26.744 1.00 54.91 193 PHE A CA 1
ATOM 1545 C C . PHE A 1 193 ? 4.149 14.657 -26.495 1.00 54.91 193 PHE A C 1
ATOM 1547 O O . PHE A 1 193 ? 4.811 15.177 -27.388 1.00 54.91 193 PHE A O 1
ATOM 1554 N N . SER A 1 194 ? 4.017 15.218 -25.291 1.00 59.47 194 SER A N 1
ATOM 1555 C CA . SER A 1 194 ? 4.659 16.469 -24.879 1.00 59.47 194 SER A CA 1
ATOM 1556 C C . SER A 1 194 ? 5.956 16.276 -24.076 1.00 59.47 194 SER A C 1
ATOM 1558 O O . SER A 1 194 ? 6.566 17.269 -23.679 1.00 59.47 194 SER A O 1
ATOM 1560 N N . ARG A 1 195 ? 6.386 15.037 -23.776 1.00 58.50 195 ARG A N 1
ATOM 1561 C CA . ARG A 1 195 ? 7.638 14.786 -23.033 1.00 58.50 195 ARG A CA 1
ATOM 1562 C C . ARG A 1 195 ? 8.867 14.856 -23.945 1.00 58.50 195 ARG A C 1
ATOM 1564 O O . ARG A 1 195 ? 8.883 14.278 -25.026 1.00 58.50 195 ARG A O 1
ATOM 1571 N N . ILE A 1 196 ? 9.923 15.505 -23.451 1.00 56.59 196 ILE A N 1
ATOM 1572 C CA . ILE A 1 196 ? 11.267 15.482 -24.041 1.00 56.59 196 ILE A CA 1
ATOM 1573 C C . ILE A 1 196 ? 12.095 14.454 -23.260 1.00 56.59 196 ILE A C 1
ATOM 1575 O O . ILE A 1 196 ? 12.375 14.661 -22.082 1.00 56.59 196 ILE A O 1
ATOM 1579 N N . GLY A 1 197 ? 12.473 13.353 -23.913 1.00 62.47 197 GLY A N 1
ATOM 1580 C CA . GLY A 1 197 ? 13.317 12.296 -23.342 1.00 62.47 197 GLY A CA 1
ATOM 1581 C C . GLY A 1 197 ? 12.569 11.013 -22.943 1.00 62.47 197 GLY A C 1
ATOM 1582 O O . GLY A 1 197 ? 11.343 10.947 -23.065 1.00 62.47 197 GLY A O 1
ATOM 1583 N N . PRO A 1 198 ? 13.304 9.974 -22.499 1.00 73.31 198 PRO A N 1
ATOM 1584 C CA . PRO A 1 198 ? 12.720 8.685 -22.136 1.00 73.31 198 PRO A CA 1
ATOM 1585 C C . PRO A 1 198 ? 11.717 8.796 -20.981 1.00 73.31 198 PRO A C 1
ATOM 1587 O O . PRO A 1 198 ? 11.853 9.630 -20.084 1.00 73.31 198 PRO A O 1
ATOM 1590 N N . LEU A 1 199 ? 10.707 7.925 -20.989 1.00 81.88 199 LEU A N 1
ATOM 1591 C CA . LEU A 1 199 ? 9.738 7.821 -19.900 1.00 81.88 199 LEU A CA 1
ATOM 1592 C C . LEU A 1 199 ? 10.459 7.394 -18.612 1.00 81.88 199 LEU A C 1
ATOM 1594 O O . LEU A 1 199 ? 11.277 6.485 -18.635 1.00 81.88 199 LEU A O 1
ATOM 1598 N N . GLU A 1 200 ? 10.149 8.041 -17.494 1.00 83.81 200 GLU A N 1
ATOM 1599 C CA . GLU A 1 200 ? 10.623 7.642 -16.166 1.00 83.81 200 GLU A CA 1
ATOM 1600 C C . GLU A 1 200 ? 9.423 7.219 -15.328 1.00 83.81 200 GLU A C 1
ATOM 1602 O O . GLU A 1 200 ? 8.442 7.968 -15.234 1.00 83.81 200 GLU A O 1
ATOM 1607 N N . ILE A 1 201 ? 9.505 6.009 -14.778 1.00 84.88 201 ILE A N 1
ATOM 1608 C CA . ILE A 1 201 ? 8.435 5.328 -14.060 1.00 84.88 201 ILE A CA 1
ATOM 1609 C C . ILE A 1 201 ? 8.963 4.949 -12.669 1.00 84.88 201 ILE A C 1
ATOM 1611 O O . ILE A 1 201 ? 9.839 4.085 -12.559 1.00 84.88 201 ILE A O 1
ATOM 1615 N N . PRO A 1 202 ? 8.447 5.573 -11.602 1.00 85.25 202 PRO A N 1
ATOM 1616 C CA . PRO A 1 202 ? 8.789 5.183 -10.244 1.00 85.25 202 PRO A CA 1
ATOM 1617 C C . PRO A 1 202 ? 8.044 3.901 -9.844 1.00 85.25 202 PRO A C 1
ATOM 1619 O O . PRO A 1 202 ? 6.821 3.820 -9.966 1.00 85.25 202 PRO A O 1
ATOM 1622 N N . ILE A 1 203 ? 8.782 2.914 -9.337 1.00 86.38 203 ILE A N 1
ATOM 1623 C CA . ILE A 1 203 ? 8.258 1.711 -8.686 1.00 86.38 203 ILE A CA 1
ATOM 1624 C C . ILE A 1 203 ? 8.534 1.848 -7.190 1.00 86.38 203 ILE A C 1
ATOM 1626 O O . ILE A 1 203 ? 9.663 1.677 -6.736 1.00 86.38 203 ILE A O 1
ATOM 1630 N N . MET A 1 204 ? 7.480 2.186 -6.452 1.00 82.56 204 MET A N 1
ATOM 1631 C CA . MET A 1 204 ? 7.519 2.529 -5.029 1.00 82.56 204 MET A CA 1
ATOM 1632 C C . MET A 1 204 ? 7.277 1.271 -4.194 1.00 82.56 204 MET A C 1
ATOM 1634 O O . MET A 1 204 ? 6.123 0.917 -3.927 1.00 82.56 204 MET A O 1
ATOM 1638 N N . ARG A 1 205 ? 8.344 0.530 -3.873 1.00 82.00 205 ARG A N 1
ATOM 1639 C CA . ARG A 1 205 ? 8.250 -0.728 -3.118 1.00 82.00 205 ARG A CA 1
ATOM 1640 C C . ARG A 1 205 ? 7.920 -0.439 -1.653 1.00 82.00 205 ARG A C 1
ATOM 1642 O O . ARG A 1 205 ? 8.612 0.326 -0.996 1.00 82.00 205 ARG A O 1
ATOM 1649 N N . ASP A 1 206 ? 6.875 -1.080 -1.135 1.00 81.31 206 ASP A N 1
ATOM 1650 C CA . ASP A 1 206 ? 6.486 -0.958 0.272 1.00 81.31 206 ASP A CA 1
ATOM 1651 C C . ASP A 1 206 ? 7.189 -2.017 1.146 1.00 81.31 206 ASP A C 1
ATOM 1653 O O . ASP A 1 206 ? 6.854 -3.199 1.029 1.00 81.31 206 ASP A O 1
ATOM 1657 N N . PRO A 1 207 ? 8.083 -1.624 2.073 1.00 77.31 207 PRO A N 1
ATOM 1658 C CA . PRO A 1 207 ? 8.801 -2.555 2.949 1.00 77.31 207 PRO A CA 1
ATOM 1659 C C . PRO A 1 207 ? 7.903 -3.310 3.948 1.00 77.31 207 PRO A C 1
ATOM 1661 O O . PRO A 1 207 ? 8.395 -4.123 4.725 1.00 77.31 207 PRO A O 1
ATOM 1664 N N . ASN A 1 208 ? 6.590 -3.048 3.979 1.00 82.44 208 ASN A N 1
ATOM 1665 C CA . ASN A 1 208 ? 5.634 -3.891 4.697 1.00 82.44 208 ASN A CA 1
ATOM 1666 C C . ASN A 1 208 ? 5.487 -5.287 4.092 1.00 82.44 208 ASN A C 1
ATOM 1668 O O . ASN A 1 208 ? 5.042 -6.186 4.803 1.00 82.44 208 ASN A O 1
ATOM 1672 N N . TYR A 1 209 ? 5.795 -5.450 2.806 1.00 86.56 209 TYR A N 1
ATOM 1673 C CA . TYR A 1 209 ? 5.573 -6.695 2.087 1.00 86.56 209 TYR A CA 1
ATOM 1674 C C . TYR A 1 209 ? 6.850 -7.526 1.983 1.00 86.56 209 TYR A C 1
ATOM 1676 O O . TYR A 1 209 ? 7.935 -6.976 1.820 1.00 86.56 209 TYR A O 1
ATOM 1684 N N . ALA A 1 210 ? 6.719 -8.850 2.092 1.00 87.31 210 ALA A N 1
ATOM 1685 C CA . ALA A 1 210 ? 7.863 -9.757 1.983 1.00 87.31 210 ALA A CA 1
ATOM 1686 C C . ALA A 1 210 ? 8.331 -9.916 0.530 1.00 87.31 210 ALA A C 1
ATOM 1688 O O . ALA A 1 210 ? 9.529 -9.919 0.270 1.00 87.31 210 ALA A O 1
ATOM 1689 N N . ASN A 1 211 ? 7.380 -10.007 -0.400 1.00 91.38 211 ASN A N 1
ATOM 1690 C CA . ASN A 1 211 ? 7.609 -10.215 -1.820 1.00 91.38 211 ASN A CA 1
ATOM 1691 C C . ASN A 1 211 ? 7.029 -9.061 -2.647 1.00 91.38 211 ASN A C 1
ATOM 1693 O O . ASN A 1 211 ? 5.965 -8.508 -2.346 1.00 91.38 211 ASN A O 1
ATOM 1697 N N . HIS A 1 212 ? 7.701 -8.727 -3.742 1.00 92.38 212 HIS A N 1
ATOM 1698 C CA . HIS A 1 212 ? 7.336 -7.644 -4.644 1.00 92.38 212 HIS A CA 1
ATOM 1699 C C . HIS A 1 212 ? 7.257 -8.168 -6.071 1.00 92.38 212 HIS A C 1
ATOM 1701 O O . HIS A 1 212 ? 8.279 -8.434 -6.693 1.00 92.38 212 HIS A O 1
ATOM 1707 N N . LEU A 1 213 ? 6.048 -8.265 -6.619 1.00 95.75 213 LEU A N 1
ATOM 1708 C CA . LEU A 1 213 ? 5.844 -8.648 -8.012 1.00 95.75 213 LEU A CA 1
ATOM 1709 C C . LEU A 1 213 ? 5.624 -7.411 -8.877 1.00 95.75 213 LEU A C 1
ATOM 1711 O O . LEU A 1 213 ? 4.732 -6.606 -8.601 1.00 95.75 213 LEU A O 1
ATOM 1715 N N . LEU A 1 214 ? 6.399 -7.287 -9.949 1.00 95.25 214 LEU A N 1
ATOM 1716 C CA . LEU A 1 214 ? 6.236 -6.257 -10.968 1.00 95.25 214 LEU A CA 1
ATOM 1717 C C . LEU A 1 214 ? 5.664 -6.874 -12.245 1.00 95.25 214 LEU A C 1
ATOM 1719 O O . LEU A 1 214 ? 6.173 -7.878 -12.746 1.00 95.25 214 LEU A O 1
ATOM 1723 N N . HIS A 1 215 ? 4.604 -6.266 -12.762 1.00 94.00 215 HIS A N 1
ATOM 1724 C CA . HIS A 1 215 ? 4.006 -6.608 -14.048 1.00 94.00 215 HIS A CA 1
ATOM 1725 C C . HIS A 1 215 ? 4.792 -5.972 -15.187 1.00 94.00 215 HIS A C 1
ATOM 1727 O O . HIS A 1 215 ? 5.006 -4.763 -15.188 1.00 94.00 215 HIS A O 1
ATOM 1733 N N . PHE A 1 216 ? 5.196 -6.782 -16.158 1.00 92.56 216 PHE A N 1
ATOM 1734 C CA . PHE A 1 216 ? 5.861 -6.357 -17.383 1.00 92.56 216 PHE A CA 1
ATOM 1735 C C . PHE A 1 216 ? 4.897 -6.514 -18.566 1.00 92.56 216 PHE A C 1
ATOM 1737 O O . PHE A 1 216 ? 4.733 -7.633 -19.053 1.00 92.56 216 PHE A O 1
ATOM 1744 N N . PRO A 1 217 ? 4.255 -5.428 -19.037 1.00 90.31 217 PRO A N 1
ATOM 1745 C CA . PRO A 1 217 ? 3.286 -5.500 -20.124 1.00 90.31 217 PRO A CA 1
ATOM 1746 C C . PRO A 1 217 ? 3.982 -5.440 -21.490 1.00 90.31 217 PRO A C 1
ATOM 1748 O O . PRO A 1 217 ? 4.432 -4.375 -21.922 1.00 90.31 217 PRO A O 1
ATOM 1751 N N . ALA A 1 218 ? 4.059 -6.569 -22.193 1.00 86.44 218 ALA A N 1
ATOM 1752 C CA . ALA A 1 218 ? 4.488 -6.626 -23.587 1.00 86.44 218 ALA A CA 1
ATOM 1753 C C . ALA A 1 218 ? 4.012 -7.915 -24.267 1.00 86.44 218 ALA A C 1
ATOM 1755 O O . ALA A 1 218 ? 3.741 -8.914 -23.618 1.00 86.44 218 ALA A O 1
ATOM 1756 N N . SER A 1 219 ? 3.934 -7.907 -25.597 1.00 80.62 219 SER A N 1
ATOM 1757 C CA . SER A 1 219 ? 3.505 -9.073 -26.374 1.00 80.62 219 SER A CA 1
ATOM 1758 C C . SER A 1 219 ? 4.443 -9.348 -27.543 1.00 80.62 219 SER A C 1
ATOM 1760 O O . SER A 1 219 ? 5.185 -8.470 -27.997 1.00 80.62 219 SER A O 1
ATOM 1762 N N . GLY A 1 220 ? 4.377 -10.576 -28.048 1.00 77.25 220 GLY A N 1
ATOM 1763 C CA . GLY A 1 220 ? 5.051 -10.998 -29.269 1.00 77.25 220 GLY A CA 1
ATOM 1764 C C . GLY A 1 220 ? 6.271 -11.892 -29.030 1.00 77.25 220 GLY A C 1
ATOM 1765 O O . GLY A 1 220 ? 6.900 -11.826 -27.974 1.00 77.25 220 GLY A O 1
ATOM 1766 N N . PRO A 1 221 ? 6.605 -12.739 -30.020 1.00 76.19 221 PRO A N 1
ATOM 1767 C CA . PRO A 1 221 ? 7.760 -13.623 -29.945 1.00 76.19 221 PRO A CA 1
ATOM 1768 C C . PRO A 1 221 ? 9.057 -12.813 -29.868 1.00 76.19 221 PRO A C 1
ATOM 1770 O O . PRO A 1 221 ? 9.175 -11.757 -30.495 1.00 76.19 221 PRO A O 1
ATOM 1773 N N . ASP A 1 222 ? 10.016 -13.321 -29.093 1.00 85.31 222 ASP A N 1
ATOM 1774 C CA . ASP A 1 222 ? 11.334 -12.717 -28.837 1.00 85.31 222 ASP A CA 1
ATOM 1775 C C . ASP A 1 222 ? 11.298 -11.340 -28.148 1.00 85.31 222 ASP A C 1
ATOM 1777 O O . ASP A 1 222 ? 12.341 -10.703 -27.957 1.00 85.31 222 ASP A O 1
ATOM 1781 N N . THR A 1 223 ? 10.114 -10.876 -27.736 1.00 91.69 223 THR A N 1
ATOM 1782 C CA . THR A 1 223 ? 9.967 -9.651 -26.955 1.00 91.69 223 THR A CA 1
ATOM 1783 C C . THR A 1 223 ? 10.485 -9.878 -25.539 1.00 91.69 223 THR A C 1
ATOM 1785 O O . THR A 1 223 ? 10.091 -10.826 -24.858 1.00 91.69 223 THR A O 1
ATOM 1788 N N . HIS A 1 224 ? 11.369 -9.003 -25.070 1.00 94.69 224 HIS A N 1
ATOM 1789 C CA . HIS A 1 224 ? 11.926 -9.099 -23.725 1.00 94.69 224 HIS A CA 1
ATOM 1790 C C . HIS A 1 224 ? 12.314 -7.730 -23.174 1.00 94.69 224 HIS A C 1
ATOM 1792 O O . HIS A 1 224 ? 12.569 -6.780 -23.920 1.00 94.69 224 HIS A O 1
ATOM 1798 N N . PHE A 1 225 ? 12.370 -7.642 -21.849 1.00 95.88 225 PHE A N 1
ATOM 1799 C CA . PHE A 1 225 ? 12.924 -6.496 -21.142 1.00 95.88 225 PHE A CA 1
ATOM 1800 C C . PHE A 1 225 ? 14.339 -6.805 -20.664 1.00 95.88 225 PHE A C 1
ATOM 1802 O O . PHE A 1 225 ? 14.599 -7.896 -20.156 1.00 95.88 225 PHE A O 1
ATOM 1809 N N . GLU A 1 226 ? 15.233 -5.826 -20.767 1.00 97.25 226 GLU A N 1
ATOM 1810 C CA . GLU A 1 226 ? 16.553 -5.851 -20.133 1.00 97.25 226 GLU A CA 1
ATOM 1811 C C . GLU A 1 226 ? 16.730 -4.603 -19.278 1.00 97.25 226 GLU A C 1
ATOM 1813 O O . GLU A 1 226 ? 16.590 -3.478 -19.763 1.00 97.25 226 GLU A O 1
ATOM 1818 N N . LEU A 1 227 ? 17.016 -4.813 -17.996 1.00 97.19 227 LEU A N 1
ATOM 1819 C CA . LEU A 1 227 ? 17.244 -3.762 -17.019 1.00 97.19 227 LEU A CA 1
ATOM 1820 C C . LEU A 1 227 ? 18.716 -3.780 -16.630 1.00 97.19 227 LEU A C 1
ATOM 1822 O O . LEU A 1 227 ? 19.215 -4.788 -16.128 1.00 97.19 227 LEU A O 1
ATOM 1826 N N . SER A 1 228 ? 19.376 -2.643 -16.791 1.00 96.69 228 SER A N 1
ATOM 1827 C CA . SER A 1 228 ? 20.728 -2.407 -16.287 1.00 96.69 228 SER A CA 1
ATOM 1828 C C . SER A 1 228 ? 20.684 -1.281 -15.272 1.00 96.69 228 SER A C 1
ATOM 1830 O O . SER A 1 228 ? 20.196 -0.186 -15.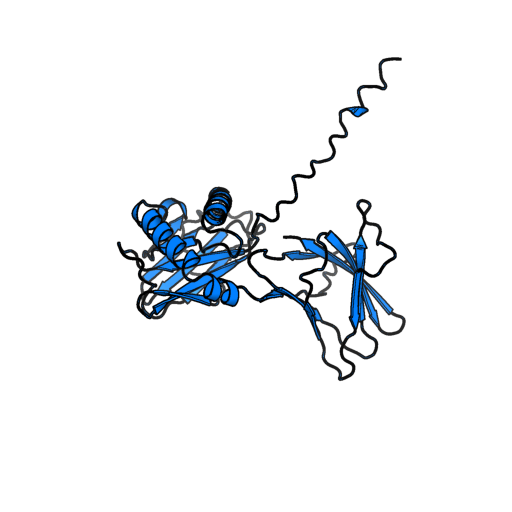577 1.00 96.69 228 SER A O 1
ATOM 1832 N N . ARG A 1 229 ? 21.176 -1.552 -14.061 1.00 95.00 229 ARG A N 1
ATOM 1833 C CA . ARG A 1 229 ? 21.300 -0.537 -13.013 1.00 95.00 229 ARG A CA 1
ATOM 1834 C C . ARG A 1 229 ? 22.166 0.614 -13.513 1.00 95.00 229 ARG A C 1
ATOM 1836 O O . ARG A 1 229 ? 23.090 0.402 -14.290 1.00 95.00 229 ARG A O 1
ATOM 1843 N N . GLN A 1 230 ? 21.841 1.833 -13.113 1.00 93.12 230 GLN A N 1
ATOM 1844 C CA . GLN A 1 230 ? 22.676 2.995 -13.377 1.00 93.12 230 GLN A CA 1
ATOM 1845 C C . GLN A 1 230 ? 23.628 3.254 -12.214 1.00 93.12 230 GLN A C 1
ATOM 1847 O O . GLN A 1 230 ? 23.251 3.109 -11.047 1.00 93.12 230 GLN A O 1
ATOM 1852 N N . ASP A 1 231 ? 24.840 3.685 -12.546 1.00 89.00 231 ASP A N 1
ATOM 1853 C CA . ASP A 1 231 ? 25.779 4.228 -11.575 1.00 89.00 231 ASP A CA 1
ATOM 1854 C C . ASP A 1 231 ? 25.356 5.632 -11.099 1.00 89.00 231 ASP A C 1
ATOM 1856 O O . ASP A 1 231 ? 24.333 6.195 -11.503 1.00 89.00 231 ASP A O 1
ATOM 1860 N N . THR A 1 232 ? 26.164 6.234 -10.225 1.00 84.06 232 THR A N 1
ATOM 1861 C CA . THR A 1 232 ? 25.905 7.576 -9.680 1.00 84.06 232 THR A CA 1
ATOM 1862 C C . THR A 1 232 ? 25.965 8.693 -10.726 1.00 84.06 232 THR A C 1
ATOM 1864 O O . THR A 1 232 ? 25.517 9.804 -10.448 1.00 84.06 232 THR A O 1
ATOM 1867 N N . LEU A 1 233 ? 26.493 8.419 -11.922 1.00 87.00 233 LEU A N 1
ATOM 1868 C CA . LEU A 1 233 ? 26.553 9.347 -13.051 1.00 87.00 233 LEU A CA 1
ATOM 1869 C C . LEU A 1 233 ? 25.386 9.140 -14.033 1.00 87.00 233 LEU A C 1
ATOM 1871 O O . LEU A 1 233 ? 25.300 9.850 -15.036 1.00 87.00 233 LEU A O 1
ATOM 1875 N N . GLY A 1 234 ? 24.481 8.194 -13.754 1.00 84.62 234 GLY A N 1
ATOM 1876 C CA . GLY A 1 234 ? 23.352 7.856 -14.622 1.00 84.62 234 GLY A CA 1
ATOM 1877 C C . GLY A 1 234 ? 23.734 6.971 -15.811 1.00 84.62 234 GLY A C 1
ATOM 1878 O O . GLY A 1 234 ? 22.936 6.805 -16.738 1.00 84.62 234 GLY A 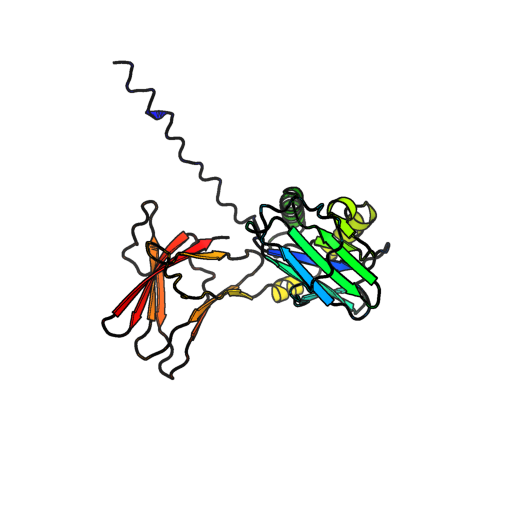O 1
ATOM 1879 N N . VAL A 1 235 ? 24.945 6.407 -15.815 1.00 89.81 235 VAL A N 1
ATOM 1880 C CA . VAL A 1 235 ? 25.418 5.510 -16.871 1.00 89.81 235 VAL A CA 1
ATOM 1881 C C . VAL A 1 235 ? 24.969 4.092 -16.545 1.00 89.81 235 VAL A C 1
ATOM 1883 O O . VAL A 1 235 ? 25.150 3.615 -15.430 1.00 89.81 235 VAL A O 1
ATOM 1886 N N . ALA A 1 236 ? 24.361 3.414 -17.521 1.00 91.19 236 ALA A N 1
ATOM 1887 C CA . ALA A 1 236 ? 23.972 2.018 -17.365 1.00 91.19 236 ALA A CA 1
ATOM 1888 C C . ALA A 1 236 ? 25.213 1.139 -17.160 1.00 91.19 236 ALA A C 1
ATOM 1890 O O . ALA A 1 236 ? 26.145 1.180 -17.966 1.00 91.19 236 ALA A O 1
ATOM 1891 N N . GLU A 1 237 ? 25.196 0.322 -16.113 1.00 90.56 237 GLU A N 1
ATOM 1892 C CA . GLU A 1 237 ? 26.180 -0.727 -15.903 1.00 90.56 237 GLU A CA 1
ATOM 1893 C C . GLU A 1 237 ? 26.139 -1.731 -17.072 1.00 90.56 237 GLU A C 1
ATOM 1895 O O . GLU A 1 237 ? 25.103 -1.953 -17.706 1.00 90.56 237 GLU A O 1
ATOM 1900 N N . SER A 1 238 ? 27.284 -2.338 -17.387 1.00 87.94 238 SER A N 1
ATOM 1901 C CA . SER A 1 238 ? 27.414 -3.249 -18.532 1.00 87.94 238 SER A CA 1
ATOM 1902 C C . SER A 1 238 ? 26.751 -4.612 -18.309 1.00 87.94 238 SER A C 1
ATOM 1904 O O . SER A 1 238 ? 26.441 -5.313 -19.272 1.00 87.94 238 SER A O 1
ATOM 1906 N N . ASN A 1 239 ? 26.527 -4.998 -17.054 1.00 91.75 239 ASN A N 1
ATOM 1907 C CA . ASN A 1 239 ? 25.776 -6.183 -16.663 1.00 91.75 239 ASN A CA 1
ATOM 1908 C C . ASN A 1 239 ? 24.267 -5.912 -16.698 1.00 91.75 239 ASN A C 1
ATOM 1910 O O . ASN A 1 239 ? 23.770 -4.896 -16.214 1.00 91.75 239 ASN A O 1
ATOM 1914 N N . ILE A 1 240 ? 23.521 -6.877 -17.233 1.00 93.56 240 ILE A N 1
ATOM 1915 C CA . ILE A 1 240 ? 22.063 -6.898 -17.125 1.00 93.56 240 ILE A CA 1
ATOM 1916 C C . ILE A 1 240 ? 21.721 -7.368 -15.712 1.00 93.56 240 ILE A C 1
ATOM 1918 O O . ILE A 1 240 ? 22.082 -8.475 -15.315 1.00 93.56 240 ILE A O 1
ATOM 1922 N N . SER A 1 241 ? 21.039 -6.519 -14.950 1.00 94.12 241 SER A N 1
ATOM 1923 C CA . SER A 1 241 ? 20.580 -6.824 -13.594 1.00 94.12 241 SER A CA 1
ATOM 1924 C C . SER A 1 241 ? 19.349 -7.729 -13.605 1.00 94.12 241 SER A C 1
ATOM 1926 O O . SER A 1 241 ? 19.209 -8.588 -12.741 1.00 94.12 241 SER A O 1
ATOM 1928 N N . LEU A 1 242 ? 18.461 -7.546 -14.587 1.00 96.44 242 LEU A N 1
ATOM 1929 C CA . LEU A 1 242 ? 17.271 -8.372 -14.772 1.00 96.44 242 LEU A CA 1
ATOM 1930 C C . LEU A 1 242 ? 16.926 -8.479 -16.257 1.00 96.44 242 LEU A C 1
ATOM 1932 O O . LEU A 1 242 ? 16.872 -7.472 -16.964 1.00 96.44 242 LEU A O 1
ATOM 1936 N N . ARG A 1 243 ? 16.644 -9.702 -16.711 1.00 95.94 243 ARG A N 1
ATOM 1937 C CA . ARG A 1 243 ? 16.073 -9.983 -18.029 1.00 95.94 243 ARG A CA 1
ATOM 1938 C C . ARG A 1 243 ? 14.710 -10.637 -17.859 1.00 95.94 243 ARG A C 1
ATOM 1940 O O . ARG A 1 243 ? 14.568 -11.577 -17.080 1.00 95.94 243 ARG A O 1
ATOM 1947 N N . VAL A 1 244 ? 13.721 -10.146 -18.598 1.00 94.88 244 VAL A N 1
ATOM 1948 C CA . VAL A 1 244 ? 12.354 -10.669 -18.572 1.00 94.88 244 VAL A CA 1
ATOM 1949 C C . VAL A 1 244 ? 11.916 -11.006 -19.986 1.00 94.88 244 VAL A C 1
ATOM 1951 O O . VAL A 1 244 ? 11.477 -10.132 -20.729 1.00 94.88 244 VAL A O 1
ATOM 1954 N N . ASP A 1 245 ? 12.020 -12.278 -20.353 1.00 93.31 245 ASP A N 1
ATOM 1955 C CA . ASP A 1 245 ? 11.497 -12.781 -21.623 1.00 93.31 245 ASP A CA 1
ATOM 1956 C C . ASP A 1 245 ? 9.978 -12.986 -21.539 1.00 93.31 245 ASP A C 1
ATOM 1958 O O . ASP A 1 245 ? 9.484 -13.586 -20.569 1.00 93.31 245 ASP A O 1
ATOM 1962 N N . MET A 1 246 ? 9.252 -12.468 -22.538 1.00 91.12 246 MET A N 1
ATOM 1963 C CA . MET A 1 246 ? 7.806 -12.657 -22.659 1.00 91.12 246 MET A CA 1
ATOM 1964 C C . MET A 1 246 ? 7.474 -14.100 -23.059 1.00 91.12 246 MET A C 1
ATOM 1966 O O . MET A 1 246 ? 8.253 -14.735 -23.780 1.00 91.12 246 MET A O 1
ATOM 1970 N N . PRO A 1 247 ? 6.336 -14.640 -22.593 1.00 83.81 247 PRO A N 1
ATOM 1971 C CA . PRO A 1 247 ? 5.883 -15.969 -22.986 1.00 83.81 247 PRO A CA 1
ATOM 1972 C C . PRO A 1 247 ? 5.725 -16.119 -24.510 1.00 83.81 247 PRO A C 1
ATOM 1974 O O . PRO A 1 247 ? 5.321 -15.198 -25.220 1.00 83.81 247 PRO A O 1
ATOM 1977 N N . THR A 1 248 ? 6.056 -17.304 -25.031 1.00 80.25 248 THR A N 1
ATOM 1978 C CA . THR A 1 248 ? 5.996 -17.606 -26.479 1.00 80.25 248 THR A CA 1
ATOM 1979 C C . THR A 1 248 ? 4.597 -17.989 -26.964 1.00 80.25 248 THR A C 1
ATOM 1981 O O . THR A 1 248 ? 4.356 -18.046 -28.168 1.00 80.25 248 THR A O 1
ATOM 1984 N N . ASP A 1 249 ? 3.676 -18.237 -26.036 1.00 79.19 249 ASP A N 1
ATOM 1985 C CA . ASP A 1 249 ? 2.278 -18.608 -26.273 1.00 79.19 249 ASP A CA 1
ATOM 1986 C C . ASP A 1 249 ? 1.374 -17.411 -26.614 1.00 79.19 249 ASP A C 1
ATOM 1988 O O . ASP A 1 249 ? 0.199 -17.594 -26.934 1.00 79.19 249 ASP A O 1
ATOM 1992 N N . GLY A 1 250 ? 1.928 -16.196 -26.617 1.00 66.81 250 GLY A N 1
ATOM 1993 C CA . GLY A 1 250 ? 1.208 -14.978 -26.965 1.00 66.81 250 GLY A CA 1
ATOM 1994 C C . GLY A 1 250 ? 0.535 -14.287 -25.782 1.00 66.81 250 GLY A C 1
ATOM 1995 O O . GLY A 1 250 ? -0.245 -13.361 -26.022 1.00 66.81 250 GLY A O 1
ATOM 1996 N N . GLU A 1 251 ? 0.836 -14.679 -24.536 1.00 76.25 251 GLU A N 1
ATOM 1997 C CA . GLU A 1 251 ? 0.510 -13.840 -23.380 1.00 76.25 251 GLU A CA 1
ATOM 1998 C C . GLU A 1 251 ? 1.093 -12.428 -23.558 1.00 76.25 251 GLU A C 1
ATOM 2000 O O . GLU A 1 251 ? 2.157 -12.215 -24.148 1.00 76.25 251 GLU A O 1
ATOM 2005 N N . THR A 1 252 ? 0.337 -11.435 -23.092 1.00 80.06 252 THR A N 1
ATOM 2006 C CA . THR A 1 252 ? 0.655 -10.014 -23.288 1.00 80.06 252 THR A CA 1
ATOM 2007 C C . THR A 1 252 ? 1.342 -9.384 -22.086 1.00 80.06 252 THR A C 1
ATOM 2009 O O . THR A 1 252 ? 1.493 -8.159 -22.035 1.00 80.06 252 THR A O 1
ATOM 2012 N N . ASP A 1 253 ? 1.711 -10.200 -21.103 1.00 86.31 253 ASP A N 1
ATOM 2013 C CA . ASP A 1 253 ? 2.409 -9.752 -19.919 1.00 86.31 253 ASP A CA 1
ATOM 2014 C C . ASP A 1 253 ? 3.104 -10.876 -19.151 1.00 86.31 253 ASP A C 1
ATOM 2016 O O . ASP A 1 253 ? 2.993 -12.056 -19.477 1.00 86.31 253 ASP A O 1
ATOM 2020 N N . LYS A 1 254 ? 3.870 -10.474 -18.132 1.00 91.12 254 LYS A N 1
ATOM 2021 C CA . LYS A 1 254 ? 4.490 -11.376 -17.168 1.00 91.12 254 LYS A CA 1
ATOM 2022 C C . LYS A 1 254 ? 4.642 -10.700 -15.814 1.00 91.12 254 LYS A C 1
ATOM 2024 O O . LYS A 1 254 ? 5.122 -9.570 -15.728 1.00 91.12 254 LYS A O 1
ATOM 2029 N N . TRP A 1 255 ? 4.307 -11.415 -14.747 1.00 94.31 255 TRP A N 1
ATOM 2030 C CA . TRP A 1 255 ? 4.644 -11.013 -13.382 1.00 94.31 255 TRP A CA 1
ATOM 2031 C C . TRP A 1 255 ? 6.008 -11.574 -12.997 1.00 94.31 255 TRP A C 1
ATOM 2033 O O . TRP A 1 255 ? 6.259 -12.769 -13.149 1.00 94.31 255 TRP A O 1
ATOM 2043 N N . VAL A 1 256 ? 6.886 -10.713 -12.495 1.00 95.88 256 VAL A N 1
ATOM 2044 C CA . VAL A 1 256 ? 8.240 -11.087 -12.078 1.00 95.88 256 VAL A CA 1
ATOM 2045 C C . VAL A 1 256 ? 8.466 -10.650 -10.647 1.00 95.88 256 VAL A C 1
ATOM 2047 O O . VAL A 1 256 ? 8.141 -9.521 -10.284 1.00 95.88 256 VAL A O 1
ATOM 2050 N N . ASP A 1 257 ? 9.039 -11.544 -9.850 1.00 96.06 257 ASP A N 1
ATOM 2051 C CA . ASP A 1 257 ? 9.511 -11.209 -8.516 1.00 96.06 257 ASP A CA 1
ATOM 2052 C C . ASP A 1 257 ? 10.763 -10.331 -8.604 1.00 96.06 257 ASP A C 1
ATOM 2054 O O . ASP A 1 257 ? 11.786 -10.717 -9.170 1.00 96.06 257 ASP A O 1
ATOM 2058 N N . VAL A 1 258 ? 10.643 -9.116 -8.080 1.00 94.19 258 VAL A N 1
ATOM 2059 C CA . VAL A 1 258 ? 11.687 -8.091 -8.041 1.00 94.19 258 VAL A CA 1
ATOM 2060 C C . VAL A 1 258 ? 12.102 -7.775 -6.604 1.00 94.19 258 VAL A C 1
ATOM 2062 O O . VAL A 1 258 ? 12.671 -6.714 -6.358 1.00 94.19 258 VAL A O 1
ATOM 2065 N N . THR A 1 259 ? 11.812 -8.656 -5.644 1.00 91.12 259 THR A N 1
ATOM 2066 C CA . THR A 1 259 ? 12.147 -8.474 -4.219 1.00 91.12 259 THR A CA 1
ATOM 2067 C C . THR A 1 259 ? 13.640 -8.232 -4.021 1.00 91.12 259 THR A C 1
ATOM 2069 O O . THR A 1 259 ? 14.032 -7.220 -3.441 1.00 91.12 259 THR A O 1
ATOM 2072 N N . ASP A 1 260 ? 14.477 -9.077 -4.620 1.00 91.06 260 ASP A N 1
ATOM 2073 C CA . ASP A 1 260 ? 15.935 -9.000 -4.467 1.00 91.06 260 ASP A CA 1
ATOM 2074 C C . ASP A 1 260 ? 16.608 -7.999 -5.421 1.00 91.06 260 ASP A C 1
ATOM 2076 O O . ASP A 1 260 ? 17.824 -7.797 -5.367 1.00 91.06 260 ASP A O 1
ATOM 2080 N N . LEU A 1 261 ? 15.843 -7.343 -6.305 1.00 91.81 261 LEU A N 1
ATOM 2081 C CA . LEU A 1 261 ? 16.404 -6.347 -7.213 1.00 91.81 261 LEU A CA 1
ATOM 2082 C C . LEU A 1 261 ? 16.865 -5.115 -6.401 1.00 91.81 261 LEU A C 1
ATOM 2084 O O . LEU A 1 261 ? 16.073 -4.562 -5.627 1.00 91.81 261 LEU A O 1
ATOM 2088 N N . PRO A 1 262 ? 18.120 -4.647 -6.542 1.00 90.31 262 PRO A N 1
ATOM 2089 C CA . PRO A 1 262 ? 18.607 -3.505 -5.772 1.00 90.31 262 PRO A CA 1
ATOM 2090 C C . PRO A 1 262 ? 17.806 -2.224 -6.030 1.00 90.31 262 PRO A C 1
ATOM 2092 O O . PRO A 1 262 ? 17.355 -1.971 -7.147 1.00 90.31 262 PRO A O 1
ATOM 2095 N N . TYR A 1 263 ? 17.686 -1.359 -5.023 1.00 88.50 263 TYR A N 1
ATOM 2096 C CA . TYR A 1 263 ? 17.131 -0.021 -5.230 1.00 88.50 263 TYR A CA 1
ATOM 2097 C C . TYR A 1 263 ? 18.024 0.825 -6.149 1.00 88.50 263 TYR A C 1
ATOM 2099 O O . TYR A 1 263 ? 19.255 0.684 -6.178 1.00 88.50 263 TYR A O 1
ATOM 2107 N N . GLY A 1 264 ? 17.393 1.734 -6.888 1.00 89.50 264 GLY A N 1
ATOM 2108 C CA . GLY A 1 264 ? 18.067 2.657 -7.791 1.00 89.50 264 GLY A CA 1
ATOM 2109 C C . GLY A 1 264 ? 17.352 2.825 -9.124 1.00 89.50 264 GLY A C 1
ATOM 2110 O O . GLY A 1 264 ? 16.255 2.312 -9.352 1.00 89.50 264 GLY A O 1
ATOM 2111 N N . ARG A 1 265 ? 18.000 3.575 -10.011 1.00 93.06 265 ARG A N 1
ATOM 2112 C CA . ARG A 1 265 ? 17.521 3.818 -11.368 1.00 93.06 265 ARG A CA 1
ATOM 2113 C C . ARG A 1 265 ? 18.066 2.758 -12.316 1.00 93.06 265 ARG A C 1
ATOM 2115 O O . ARG A 1 265 ? 19.235 2.394 -12.236 1.00 93.06 265 ARG A O 1
ATOM 2122 N N . TYR A 1 266 ? 17.220 2.293 -13.224 1.00 95.31 266 TYR A N 1
ATOM 2123 C CA . TYR A 1 266 ? 17.543 1.272 -14.210 1.00 95.31 266 TYR A CA 1
ATOM 2124 C C . TYR A 1 266 ? 17.245 1.787 -15.608 1.00 95.31 266 TYR A C 1
ATOM 2126 O O . TYR A 1 266 ? 16.122 2.203 -15.908 1.00 95.31 266 TYR A O 1
ATOM 2134 N N . SER A 1 267 ? 18.241 1.704 -16.485 1.00 95.75 267 SER A N 1
ATOM 2135 C CA . SER A 1 267 ? 18.020 1.784 -17.925 1.00 95.75 267 SER A CA 1
ATOM 2136 C C . SER A 1 267 ? 17.289 0.523 -18.353 1.00 95.75 267 SER A C 1
ATOM 2138 O O . SER A 1 267 ? 17.830 -0.575 -18.230 1.00 95.75 267 SER A O 1
ATOM 2140 N N . THR A 1 268 ? 16.052 0.687 -18.809 1.00 95.44 268 THR A N 1
ATOM 2141 C CA . THR A 1 268 ? 15.174 -0.420 -19.178 1.00 95.44 268 THR A CA 1
ATOM 2142 C C . THR A 1 268 ? 14.923 -0.388 -20.672 1.00 95.44 268 THR A C 1
ATOM 2144 O O . THR A 1 268 ? 14.383 0.580 -21.208 1.00 95.44 268 THR A O 1
ATOM 2147 N N . TYR A 1 269 ? 15.319 -1.462 -21.340 1.00 94.25 269 TYR A N 1
ATOM 2148 C CA . TYR A 1 269 ? 15.109 -1.648 -22.764 1.00 94.25 269 TYR A CA 1
ATOM 2149 C C . TYR A 1 269 ? 14.001 -2.667 -22.966 1.00 94.25 269 TYR A C 1
ATOM 2151 O O . TYR A 1 269 ? 14.165 -3.828 -22.603 1.00 94.25 269 TYR A O 1
ATOM 2159 N N . LEU A 1 270 ? 12.896 -2.245 -23.573 1.00 93.56 270 LEU A N 1
ATOM 2160 C CA . LEU A 1 270 ? 11.970 -3.173 -24.213 1.00 93.56 270 LEU A CA 1
ATOM 2161 C C . LEU A 1 270 ? 12.518 -3.464 -25.609 1.00 93.56 270 LEU A C 1
ATOM 2163 O O . LEU A 1 270 ? 12.665 -2.534 -26.402 1.00 93.56 270 LEU A O 1
ATOM 2167 N N . LYS A 1 271 ? 12.841 -4.722 -25.898 1.00 93.56 271 LYS A N 1
ATOM 2168 C CA . LYS A 1 271 ? 13.416 -5.169 -27.171 1.00 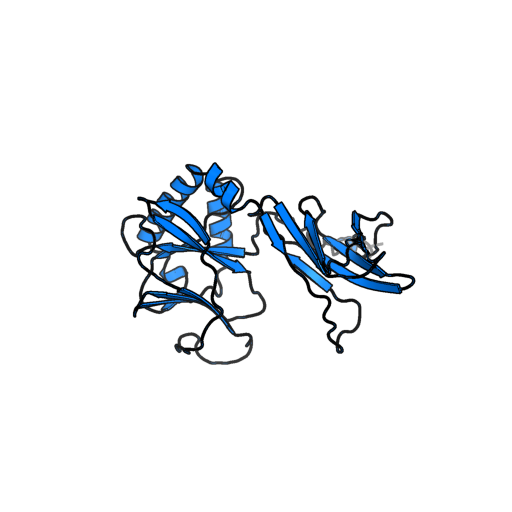93.56 271 LYS A CA 1
ATOM 2169 C C . LYS A 1 271 ? 12.454 -6.107 -27.880 1.00 93.56 271 LYS A C 1
ATOM 2171 O O . LYS A 1 271 ? 11.852 -6.962 -27.237 1.00 93.56 271 LYS A O 1
ATOM 2176 N N . TRP A 1 272 ? 12.321 -5.946 -29.193 1.00 91.12 272 TRP A N 1
ATOM 2177 C CA . TRP A 1 272 ? 11.531 -6.829 -30.051 1.00 91.12 272 TRP A CA 1
ATOM 2178 C C . TRP A 1 272 ? 12.090 -6.787 -31.476 1.00 91.12 272 TRP A C 1
ATOM 2180 O O . TRP A 1 272 ? 12.262 -5.711 -32.053 1.00 91.12 272 TRP A O 1
ATOM 2190 N N . LYS A 1 273 ? 12.363 -7.955 -32.072 1.00 87.69 273 LYS A N 1
ATOM 2191 C CA . LYS A 1 273 ? 13.035 -8.047 -33.385 1.00 87.69 273 LYS A CA 1
ATOM 2192 C C . LYS A 1 273 ? 14.314 -7.180 -33.400 1.00 87.69 273 LYS A C 1
ATOM 2194 O O . LYS A 1 273 ? 15.122 -7.282 -32.485 1.00 87.69 273 LYS A O 1
ATOM 2199 N N . ASP A 1 274 ? 14.455 -6.288 -34.384 1.00 88.12 274 ASP A N 1
ATOM 2200 C CA . ASP A 1 274 ? 15.571 -5.338 -34.520 1.00 88.12 274 ASP A CA 1
ATOM 2201 C C . ASP A 1 274 ? 15.283 -3.959 -33.889 1.00 88.12 274 ASP A C 1
ATOM 2203 O O . ASP A 1 274 ? 15.960 -2.972 -34.181 1.00 88.12 274 ASP A O 1
ATOM 2207 N N . GLN A 1 275 ? 14.235 -3.854 -33.068 1.00 89.69 275 GLN A N 1
ATOM 2208 C CA . GLN A 1 275 ? 13.788 -2.606 -32.455 1.00 89.69 275 GLN A CA 1
ATOM 2209 C C . GLN A 1 275 ? 13.977 -2.633 -30.938 1.00 89.69 275 GLN A C 1
ATOM 2211 O O . GLN A 1 275 ? 13.924 -3.678 -30.287 1.00 89.69 275 GLN A O 1
ATOM 2216 N N . GLN A 1 276 ? 14.180 -1.445 -30.371 1.00 91.94 276 GLN A N 1
ATOM 2217 C CA . GLN A 1 276 ? 14.212 -1.255 -28.930 1.00 91.94 276 GLN A CA 1
ATOM 2218 C C . GLN A 1 276 ? 13.617 0.094 -28.536 1.00 91.94 276 GLN A C 1
ATOM 2220 O O . GLN A 1 276 ? 13.732 1.077 -29.270 1.00 91.94 276 GLN A O 1
ATOM 2225 N N . SER A 1 277 ? 13.033 0.143 -27.344 1.00 89.69 277 SER A N 1
ATOM 2226 C CA . SER A 1 277 ? 12.580 1.369 -26.696 1.00 89.69 277 SER A CA 1
ATOM 2227 C C . SER A 1 277 ? 13.231 1.484 -25.326 1.00 89.69 277 SER A C 1
ATOM 2229 O O . SER A 1 277 ? 13.208 0.531 -24.547 1.00 89.69 277 SER A O 1
ATOM 2231 N N . LEU A 1 278 ? 13.820 2.648 -25.053 1.00 91.75 278 LEU A N 1
ATOM 2232 C CA . LEU A 1 278 ? 14.433 2.968 -23.770 1.00 91.75 278 LEU A CA 1
ATOM 2233 C C . LEU A 1 278 ? 13.444 3.741 -22.899 1.00 91.75 278 LEU A C 1
ATOM 2235 O O . LEU A 1 278 ? 12.862 4.740 -23.324 1.00 91.75 278 LEU A O 1
ATOM 2239 N N . PHE A 1 279 ? 13.340 3.317 -21.650 1.00 91.44 279 PHE A N 1
ATOM 2240 C CA . PHE A 1 279 ? 12.717 4.054 -20.561 1.00 91.44 279 PHE A CA 1
ATOM 2241 C C . PHE A 1 279 ? 13.469 3.760 -19.259 1.00 91.44 279 PHE A C 1
ATOM 2243 O O . PHE A 1 279 ? 14.397 2.950 -19.220 1.00 91.44 279 PHE A O 1
ATOM 2250 N N . TYR A 1 280 ? 13.100 4.449 -18.189 1.00 91.88 280 TYR A N 1
ATOM 2251 C CA . TYR A 1 280 ? 13.720 4.301 -16.885 1.00 91.88 280 TYR A CA 1
ATOM 2252 C C . TYR A 1 280 ? 12.711 3.769 -15.882 1.00 91.88 280 TYR A C 1
ATOM 2254 O O . TYR A 1 280 ? 11.640 4.350 -15.705 1.00 91.88 280 TYR A O 1
ATOM 2262 N N . LEU A 1 281 ? 13.088 2.685 -15.212 1.00 92.31 281 LEU A N 1
ATOM 2263 C CA . LEU A 1 281 ? 12.435 2.238 -13.992 1.00 92.31 281 LEU A CA 1
ATOM 2264 C C . LEU A 1 281 ? 13.275 2.723 -12.818 1.00 92.31 281 LEU A C 1
ATOM 2266 O O . LEU A 1 281 ? 14.479 2.471 -12.767 1.00 92.31 281 LEU A O 1
ATOM 2270 N N . THR A 1 282 ? 12.647 3.412 -11.878 1.00 90.44 282 THR A N 1
ATOM 2271 C CA . THR A 1 282 ? 13.305 3.827 -10.639 1.00 90.44 282 THR A CA 1
ATOM 2272 C C . THR A 1 282 ? 12.690 3.029 -9.503 1.00 90.44 282 THR A C 1
ATOM 2274 O O . THR A 1 282 ? 11.551 3.281 -9.124 1.00 90.44 282 THR A O 1
ATOM 2277 N N . PHE A 1 283 ? 13.428 2.049 -8.984 1.00 86.56 283 PHE A N 1
ATOM 2278 C CA . PHE A 1 283 ? 13.024 1.291 -7.804 1.00 86.56 283 PHE A CA 1
ATOM 2279 C C . PHE A 1 283 ? 13.399 2.106 -6.574 1.00 86.56 283 PHE A C 1
ATOM 2281 O O . PHE A 1 283 ? 14.573 2.173 -6.196 1.00 86.56 283 PHE A O 1
ATOM 2288 N N . GLY A 1 284 ? 12.394 2.740 -5.984 1.00 76.44 284 GLY A N 1
ATOM 2289 C CA . GLY A 1 284 ? 12.483 3.430 -4.705 1.00 76.44 2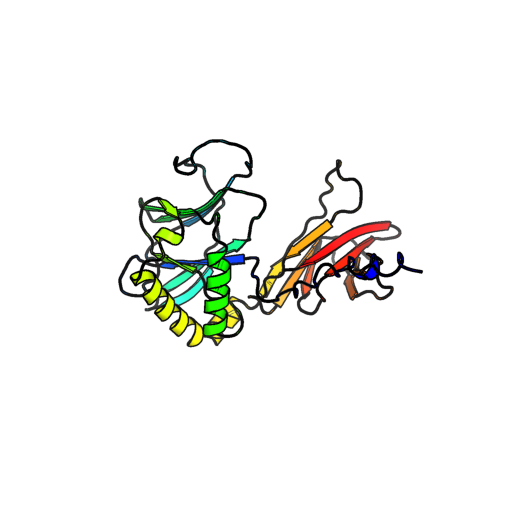84 GLY A CA 1
ATOM 2290 C C . GLY A 1 284 ? 11.634 2.727 -3.653 1.00 76.44 284 GLY A C 1
ATOM 2291 O O . GLY A 1 284 ? 10.955 1.736 -3.938 1.00 76.44 284 GLY A O 1
ATOM 2292 N N . TRP A 1 285 ? 11.672 3.261 -2.440 1.00 57.59 285 TRP A N 1
ATOM 2293 C CA . TRP A 1 285 ? 10.444 3.369 -1.670 1.00 57.59 285 TRP A CA 1
ATOM 2294 C C . TRP A 1 285 ? 9.690 4.547 -2.243 1.00 57.59 285 TRP A C 1
ATOM 2296 O O . TRP A 1 285 ? 10.347 5.588 -2.508 1.00 57.59 285 TRP A O 1
#

Foldseek 3Di:
DPPPPVVVPPPPPPDCPVQDLLFFQKAKEWEAAPDLDGHADDDDKWKFKDFDQDPDDPDDLQDPDPDGGHTFDWQFADDDPNRTTTIGIDGRDPRTQFIWMWMDDPPAIEIETPHDDPVVSVVQSVLCVVLDFADTDHQYAHRDRDYYYPVVRPDPSSVVSSVVVSVVCSVCVVRQLVSQAEDEEEDDCDDDPPDDDAAEDEDADGSNHNWYKYKDFAWDPPWKKFKFFADPVRHGDPDGQDIGGDDHVTDGIDIDTCNVPDAAKIFMWGDDDPDIGTHIYGYGD

Radius of gyration: 22.87 Å; chains: 1; bounding box: 76×50×60 Å

Secondary structure (DSSP, 8-state):
--SSSSGGGS----------TT--SEEEEEEEESSSS--BPPS--EEEEEEE--TT----TTS------EE-PPEEEEEETTEEEEEEEEE--SS-SEEEEEEEETTEEEEEE--S-HHHHHHHHHHHHHH-SSSPPPEEEEE-SEEEEGGGG--HHHHHHHHHHHHHHHHTHHHHHHHTSEEEE-------TT--SS-EEEEE--TT-SEEEEEEE--STT-EEEEEEB-TTSPBPSS-SEEEEPPTT--SEEEEE-TTSPSEEEEEEEEETTEEEEEEEEEE-

Sequence (285 aa):
MRLLIIMSLFFLPDSACGQSDLCSYRYNYAFIEDSKDLIPLQGSYTVEYLARGQWWSYTDPRIPVNYPGKPMQLKSLITVNGTSIKAVEVGWNYTTTDNKLRVVRGVDTMIVDLAGNGDIEERMLARTARVGVPPRPPVLLPFRNGWFVLAQLNDPINAQLTEQFDALWMAQRTEVMALYDTARYEFSLIMNFSRIGPLEIPIMRDPNYANHLLHFPASGPDTHFELSRQDTLGVAESNISLRVDMPTDGETDKWVDVTDLPYGRYSTYLKWKDQQSLFYLTFGW